Protein AF-A0A1C6QRK3-F1 (afdb_monomer_lite)

Sequence (190 aa):
MRAEREETARALRERLRSADAEMEVPDGLWERVRATRGDDVTVVPAPPVRRRPGPLVLIAVAAAAVALVVSGTWWLVSPASGPAPGESTAPPAGPGGGAVTLRVYNVEKPCRDLRTLECSLRLARNPYTLYADPDNAAGRVWHGDRLTADCVVTDGRLVTDEKGISSTRWYRVEKAEGGDGGRLRGWLPG

Radius of gyration: 28.88 Å; chains: 1; bounding box: 43×81×65 Å

pLDDT: mean 78.9, std 21.19, range [36.47, 98.25]

Structure (mmCIF, N/CA/C/O backbone):
data_AF-A0A1C6QRK3-F1
#
_entry.id   AF-A0A1C6QRK3-F1
#
loop_
_atom_site.group_PDB
_atom_site.id
_atom_site.type_symbol
_atom_site.label_atom_id
_atom_site.label_alt_id
_atom_site.label_comp_id
_atom_site.label_asym_id
_atom_site.label_entity_id
_atom_site.label_seq_id
_atom_site.pdbx_PDB_ins_code
_atom_site.Cartn_x
_atom_site.Cartn_y
_atom_site.Cartn_z
_atom_site.occupancy
_atom_site.B_iso_or_equiv
_atom_site.auth_seq_id
_atom_site.auth_comp_id
_atom_site.auth_asym_id
_atom_site.auth_atom_id
_atom_site.pdbx_PDB_model_num
ATOM 1 N N . MET A 1 1 ? 12.298 32.006 -3.035 1.00 70.31 1 MET A N 1
ATOM 2 C CA . MET A 1 1 ? 12.228 30.614 -2.529 1.00 70.31 1 MET A CA 1
ATOM 3 C C . MET A 1 1 ? 12.236 30.490 -0.999 1.00 70.31 1 MET A C 1
ATOM 5 O O . MET A 1 1 ? 11.213 30.099 -0.458 1.00 70.31 1 MET A O 1
ATOM 9 N N . ARG A 1 2 ? 13.328 30.769 -0.254 1.00 86.44 2 ARG A N 1
ATOM 10 C CA . ARG A 1 2 ? 13.317 30.612 1.230 1.00 86.44 2 ARG A CA 1
ATOM 11 C C . ARG A 1 2 ? 12.426 31.636 1.947 1.00 86.44 2 ARG A C 1
ATOM 13 O O . ARG A 1 2 ? 11.612 31.235 2.766 1.00 86.44 2 ARG A O 1
ATOM 20 N N . ALA A 1 3 ? 12.524 32.912 1.576 1.00 89.88 3 ALA A N 1
ATOM 21 C CA . ALA A 1 3 ? 11.701 33.977 2.157 1.00 89.88 3 ALA A CA 1
ATOM 22 C C . ALA A 1 3 ? 10.192 33.739 1.935 1.00 89.88 3 ALA A C 1
ATOM 24 O O . ALA A 1 3 ? 9.413 33.807 2.875 1.00 89.88 3 ALA A O 1
ATOM 25 N N . GLU A 1 4 ? 9.794 33.330 0.726 1.00 92.31 4 GLU A N 1
ATOM 26 C CA . GLU A 1 4 ? 8.397 32.976 0.411 1.00 92.31 4 GLU A CA 1
ATOM 27 C C . GLU A 1 4 ? 7.894 31.778 1.235 1.00 92.31 4 GLU A C 1
ATOM 29 O O . GLU A 1 4 ? 6.751 31.754 1.687 1.00 92.31 4 GLU A O 1
ATOM 34 N N . ARG A 1 5 ? 8.750 30.776 1.486 1.00 93.50 5 ARG A N 1
ATOM 35 C CA . ARG A 1 5 ? 8.421 29.649 2.377 1.00 93.50 5 ARG A CA 1
ATOM 36 C C . ARG A 1 5 ? 8.231 30.088 3.829 1.00 93.50 5 ARG A C 1
ATOM 38 O O . ARG A 1 5 ? 7.388 29.537 4.529 1.00 93.50 5 ARG A O 1
ATOM 45 N N . GLU A 1 6 ? 9.000 31.064 4.295 1.00 97.19 6 GLU A N 1
ATOM 46 C CA . GLU A 1 6 ? 8.852 31.603 5.649 1.00 97.19 6 GLU A CA 1
ATOM 47 C C . GLU A 1 6 ? 7.583 32.446 5.793 1.00 97.19 6 GLU A C 1
ATOM 49 O O . GLU A 1 6 ? 6.885 32.328 6.801 1.00 97.19 6 GLU A O 1
ATOM 54 N N . GLU A 1 7 ? 7.247 33.242 4.779 1.00 97.06 7 GLU A N 1
ATOM 55 C CA . GLU A 1 7 ? 6.030 34.053 4.745 1.00 97.06 7 GLU A CA 1
ATOM 56 C C . GLU A 1 7 ? 4.770 33.178 4.704 1.00 97.06 7 GLU A C 1
ATOM 58 O O . GLU A 1 7 ? 3.879 33.325 5.543 1.00 97.06 7 GLU A O 1
ATOM 63 N N . THR A 1 8 ? 4.743 32.181 3.815 1.00 96.19 8 THR A N 1
ATOM 64 C CA . THR A 1 8 ? 3.655 31.190 3.745 1.00 96.19 8 THR A CA 1
ATOM 65 C C . THR A 1 8 ? 3.506 30.415 5.054 1.00 96.19 8 THR A C 1
ATOM 67 O O . THR A 1 8 ? 2.391 30.235 5.545 1.00 96.19 8 THR A O 1
ATOM 70 N N . ALA A 1 9 ? 4.615 30.020 5.687 1.00 96.12 9 ALA A N 1
ATOM 71 C CA . ALA A 1 9 ? 4.579 29.358 6.987 1.00 96.12 9 ALA A CA 1
ATOM 72 C C . ALA A 1 9 ? 4.059 30.275 8.109 1.00 96.12 9 ALA A C 1
ATOM 74 O O . ALA A 1 9 ? 3.430 29.790 9.049 1.00 96.12 9 ALA A O 1
ATOM 75 N N . ARG A 1 10 ? 4.314 31.589 8.063 1.00 97.50 10 ARG A N 1
ATOM 76 C CA . ARG A 1 10 ? 3.743 32.546 9.031 1.00 97.50 10 ARG A CA 1
ATOM 77 C C . ARG A 1 10 ? 2.242 32.708 8.823 1.00 97.50 10 ARG A C 1
ATOM 79 O O . ARG A 1 10 ? 1.499 32.575 9.790 1.00 97.50 10 ARG A O 1
ATOM 86 N N . ALA A 1 11 ? 1.806 32.898 7.579 1.00 96.75 11 ALA A N 1
ATOM 87 C CA . ALA A 1 11 ? 0.391 33.017 7.236 1.00 96.75 11 ALA A CA 1
ATOM 88 C C . ALA A 1 11 ? -0.410 31.765 7.635 1.00 96.75 11 ALA A C 1
ATOM 90 O O . ALA A 1 11 ? -1.508 31.874 8.179 1.00 96.75 11 ALA A O 1
ATOM 91 N N . LEU A 1 12 ? 0.159 30.571 7.431 1.00 97.50 12 LEU A N 1
ATOM 92 C CA . LEU A 1 12 ? -0.470 29.319 7.850 1.00 97.50 12 LEU A CA 1
ATOM 93 C C . LEU A 1 12 ? -0.598 29.223 9.375 1.00 97.50 12 LEU A C 1
ATOM 95 O O . LEU A 1 12 ? -1.661 28.867 9.872 1.00 97.50 12 LEU A O 1
ATOM 99 N N . ARG A 1 13 ? 0.454 29.572 10.127 1.00 97.81 13 ARG A N 1
ATOM 100 C CA . ARG A 1 13 ? 0.403 29.568 11.600 1.00 97.81 13 ARG A CA 1
ATOM 101 C C . ARG A 1 13 ? -0.629 30.548 12.147 1.00 97.81 13 ARG A C 1
ATOM 103 O O . ARG A 1 13 ? -1.241 30.250 13.164 1.00 97.81 13 ARG A O 1
ATOM 110 N N . GLU A 1 14 ? -0.800 31.696 11.499 1.00 98.12 14 GLU A N 1
ATOM 111 C CA . GLU A 1 14 ? -1.821 32.670 11.887 1.00 98.12 14 GLU A CA 1
ATOM 112 C C . GLU A 1 14 ? -3.228 32.111 11.681 1.00 98.12 14 GLU A C 1
ATOM 114 O O . GLU A 1 14 ? -4.035 32.127 12.603 1.00 98.12 14 GLU A O 1
ATOM 119 N N . ARG A 1 15 ? -3.484 31.515 10.509 1.00 96.81 15 ARG A N 1
ATOM 120 C CA . ARG A 1 15 ? -4.763 30.861 10.199 1.00 96.81 15 ARG A CA 1
ATOM 121 C C . ARG A 1 15 ? -5.098 29.705 11.137 1.00 96.81 15 ARG A C 1
ATOM 123 O O . ARG A 1 15 ? -6.256 29.517 11.483 1.00 96.81 15 ARG A O 1
ATOM 130 N N . LEU A 1 16 ? -4.101 28.916 11.531 1.00 97.69 16 LEU A N 1
ATOM 131 C CA . LEU A 1 16 ? -4.314 27.831 12.489 1.00 97.69 16 LEU A CA 1
ATOM 132 C C . LEU A 1 16 ? -4.645 28.384 13.878 1.00 97.69 16 LEU A C 1
ATOM 134 O O . LEU A 1 16 ? -5.580 27.907 14.503 1.00 97.69 16 LEU A O 1
ATOM 138 N N . ARG A 1 17 ? -3.946 29.436 14.327 1.00 96.38 17 ARG A N 1
ATOM 139 C CA . ARG A 1 17 ? -4.249 30.090 15.608 1.00 96.38 17 ARG A CA 1
ATOM 140 C C . ARG A 1 17 ? -5.637 30.726 15.630 1.00 96.38 17 ARG A C 1
ATOM 142 O O . ARG A 1 17 ? -6.300 30.646 16.657 1.00 96.38 17 ARG A O 1
ATOM 149 N N . SER A 1 18 ? -6.085 31.326 14.525 1.00 96.31 18 SER A N 1
ATOM 150 C CA . SER A 1 18 ? -7.454 31.845 14.436 1.00 96.31 18 SER A CA 1
ATOM 151 C C . SER A 1 18 ? -8.485 30.717 14.466 1.00 96.31 18 SER A C 1
ATOM 153 O O . SER A 1 18 ? -9.464 30.825 15.190 1.00 96.31 18 SER A O 1
ATOM 155 N N . ALA A 1 19 ? -8.240 29.618 13.744 1.00 95.56 19 ALA A N 1
ATOM 156 C CA . ALA A 1 19 ? -9.132 28.461 13.751 1.00 95.56 19 ALA A CA 1
ATOM 157 C C . ALA A 1 19 ? -9.236 27.823 15.148 1.00 95.56 19 ALA A C 1
ATOM 159 O O . ALA A 1 19 ? -10.341 27.565 15.606 1.00 95.56 19 ALA A O 1
ATOM 160 N N . ASP A 1 20 ? -8.115 27.639 15.855 1.00 94.44 20 ASP A N 1
ATOM 161 C CA . ASP A 1 20 ? -8.108 27.097 17.222 1.00 94.44 20 ASP A CA 1
ATOM 162 C C . ASP A 1 20 ? -8.866 28.004 18.206 1.00 94.44 20 ASP A C 1
ATOM 164 O O . ASP A 1 20 ? -9.522 27.508 19.118 1.00 94.44 20 ASP A O 1
ATOM 168 N N . ALA A 1 21 ? -8.803 29.329 18.025 1.00 93.25 21 ALA A N 1
ATOM 169 C CA . ALA A 1 21 ? -9.529 30.284 18.863 1.00 93.25 21 ALA A CA 1
ATOM 170 C C . ALA A 1 21 ? -11.050 30.271 18.620 1.00 93.25 21 ALA A C 1
ATOM 172 O O . ALA A 1 21 ? -11.810 30.619 19.520 1.00 93.25 21 ALA A O 1
ATOM 173 N N . GLU A 1 22 ? -11.491 29.871 17.425 1.00 94.19 22 GLU A N 1
ATOM 174 C CA . GLU A 1 22 ? -12.909 29.698 17.084 1.00 94.19 22 GLU A CA 1
ATOM 175 C C . GLU A 1 22 ? -13.477 28.354 17.577 1.00 94.19 22 GLU A C 1
ATOM 177 O O . GLU A 1 22 ? -14.696 28.175 17.617 1.00 94.19 22 GLU A O 1
ATOM 182 N N . MET A 1 23 ? -12.625 27.397 17.963 1.00 90.25 23 MET A N 1
ATOM 183 C CA . MET A 1 23 ? -13.066 26.093 18.456 1.00 90.25 23 MET A CA 1
ATOM 184 C C . MET A 1 23 ? -13.500 26.172 19.922 1.00 90.25 23 MET A C 1
ATOM 186 O O . MET A 1 23 ? -12.683 26.155 20.841 1.00 90.25 23 MET A O 1
ATOM 190 N N . GLU A 1 24 ? -14.811 26.176 20.149 1.00 91.25 24 GLU A N 1
ATOM 191 C CA . GLU A 1 24 ? -15.375 26.045 21.489 1.00 91.25 24 GLU A CA 1
ATOM 192 C C . GLU A 1 24 ? -15.520 24.570 21.887 1.00 91.25 24 GLU A C 1
ATOM 194 O O . GLU A 1 24 ? -15.983 23.725 21.115 1.00 91.25 24 GLU A O 1
ATOM 199 N N . VAL A 1 25 ? -15.094 24.244 23.109 1.00 90.81 25 VAL A N 1
ATOM 200 C CA . VAL A 1 25 ? -15.221 22.892 23.659 1.00 90.81 25 VAL A CA 1
ATOM 201 C C . VAL A 1 25 ? -16.687 22.659 24.029 1.00 90.81 25 VAL A C 1
ATOM 203 O O . VAL A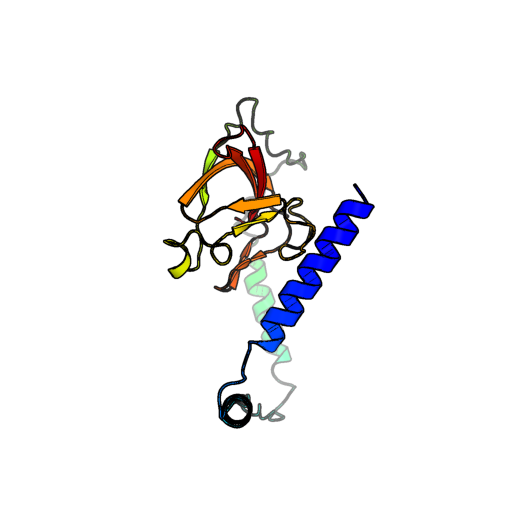 1 25 ? -17.198 23.383 24.879 1.00 90.81 25 VAL A O 1
ATOM 206 N N . PRO A 1 26 ? -17.368 21.641 23.467 1.00 91.62 26 PRO A N 1
ATOM 207 C CA . PRO A 1 26 ? -18.753 21.366 23.821 1.00 91.62 26 PRO A CA 1
ATOM 208 C C . PRO A 1 26 ? -18.909 21.060 25.311 1.00 91.62 26 PRO A C 1
ATOM 210 O O . PRO A 1 26 ? -18.101 20.318 25.885 1.00 91.62 26 PRO A O 1
ATOM 213 N N . ASP A 1 27 ? -20.001 21.534 25.904 1.00 91.62 27 ASP A N 1
ATOM 214 C CA . ASP A 1 27 ? -20.321 21.255 27.300 1.00 91.62 27 ASP A CA 1
ATOM 215 C C . ASP A 1 27 ? -20.296 19.748 27.598 1.00 91.62 27 ASP A C 1
ATOM 217 O O . ASP A 1 27 ? -20.736 18.889 26.812 1.00 91.62 27 ASP A O 1
ATOM 221 N N . GLY A 1 28 ? -19.729 19.406 28.754 1.00 90.69 28 GLY A N 1
ATOM 222 C CA . GLY A 1 28 ? -19.639 18.025 29.210 1.00 90.69 28 GLY A CA 1
ATOM 223 C C . GLY A 1 28 ? -18.649 17.148 28.432 1.00 90.69 28 GLY A C 1
ATOM 224 O O . GLY A 1 28 ? -18.632 15.937 28.653 1.00 90.69 28 GLY A O 1
ATOM 225 N N . LEU A 1 29 ? -17.855 17.683 27.487 1.00 91.56 29 LEU A N 1
ATOM 226 C CA . LEU A 1 29 ? -16.905 16.873 26.707 1.00 91.56 29 LEU A CA 1
ATOM 227 C C . LEU A 1 29 ? -15.929 16.123 27.619 1.00 91.56 29 LEU A C 1
ATOM 229 O O . LEU A 1 29 ? -15.718 14.922 27.448 1.00 91.56 29 LEU A O 1
ATOM 233 N N . TRP A 1 30 ? -15.354 16.814 28.602 1.00 90.06 30 TRP A N 1
ATOM 234 C CA . TRP A 1 30 ? -14.378 16.219 29.509 1.00 90.06 30 TRP A CA 1
ATOM 235 C C . TRP A 1 30 ? -15.010 15.200 30.455 1.00 90.06 30 TRP A C 1
ATOM 237 O O . TRP A 1 30 ? -14.379 14.194 30.773 1.00 90.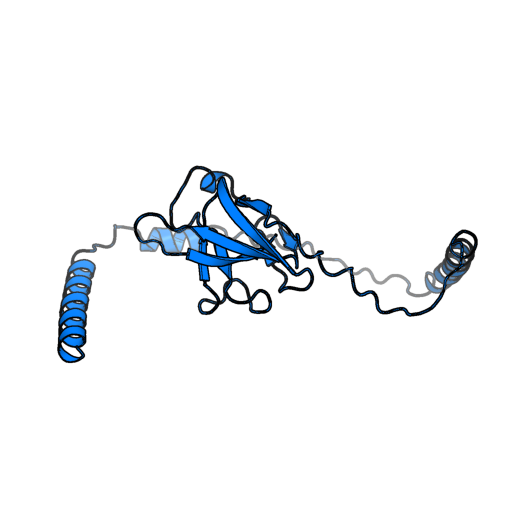06 30 TRP A O 1
ATOM 247 N N . GLU A 1 31 ? -16.258 15.418 30.862 1.00 91.38 31 GLU A N 1
ATOM 248 C CA . GLU A 1 31 ? -17.069 14.461 31.610 1.00 91.38 31 GLU A CA 1
ATOM 249 C C . GLU A 1 31 ? -17.305 13.201 30.784 1.00 91.38 31 GLU A C 1
ATOM 251 O O . GLU A 1 31 ? -17.084 12.115 31.304 1.00 91.38 31 GLU A O 1
ATOM 256 N N . ARG A 1 32 ? -17.662 13.321 29.496 1.00 86.81 32 ARG A N 1
ATOM 257 C CA . ARG A 1 32 ? -17.826 12.167 28.595 1.00 86.81 32 ARG A CA 1
ATOM 258 C C . ARG A 1 32 ? -16.521 11.392 28.418 1.00 86.81 32 ARG A C 1
ATOM 260 O O . ARG A 1 32 ? -16.530 10.174 28.541 1.00 86.81 32 ARG A O 1
ATOM 267 N N . VAL A 1 33 ? -15.395 12.076 28.196 1.00 88.88 33 VAL A N 1
ATOM 268 C CA . VAL A 1 33 ? -14.074 11.429 28.060 1.00 88.88 33 VAL A CA 1
ATOM 269 C C . VAL A 1 33 ? -13.668 10.717 29.356 1.00 88.88 33 VAL A C 1
ATOM 271 O O . VAL A 1 33 ? -13.184 9.583 29.326 1.00 88.88 33 VAL A O 1
ATOM 274 N N . ARG A 1 34 ? -13.893 11.348 30.516 1.00 89.75 34 ARG A N 1
ATOM 275 C CA . ARG A 1 34 ? -13.649 10.725 31.825 1.00 89.75 34 ARG A CA 1
ATOM 276 C C . ARG A 1 34 ? -14.598 9.556 32.085 1.00 89.75 34 ARG A C 1
ATOM 278 O O . ARG A 1 34 ? -14.131 8.528 32.559 1.00 89.75 34 ARG A O 1
ATOM 285 N N . ALA A 1 35 ? -15.874 9.678 31.724 1.00 84.94 35 ALA A N 1
ATOM 286 C CA . ALA A 1 35 ? -16.866 8.615 31.840 1.00 84.94 35 ALA A CA 1
ATOM 287 C C . ALA A 1 35 ? -16.488 7.412 30.971 1.00 84.94 35 ALA A C 1
ATOM 289 O O . ALA A 1 35 ? -16.437 6.315 31.493 1.00 84.94 35 ALA A O 1
ATOM 290 N N . THR A 1 36 ? -16.053 7.595 29.718 1.00 73.62 36 THR A N 1
ATOM 291 C CA . THR A 1 36 ? -15.546 6.480 28.887 1.00 73.62 36 THR A CA 1
ATOM 292 C C . THR A 1 36 ? -14.281 5.816 29.434 1.00 73.62 36 THR A C 1
ATOM 294 O O . THR A 1 36 ? -13.944 4.706 29.040 1.00 73.62 36 THR A O 1
ATOM 297 N N . ARG A 1 37 ? -13.542 6.497 30.318 1.00 69.94 37 ARG A N 1
ATOM 298 C CA . ARG A 1 37 ? -12.376 5.927 31.004 1.00 69.94 37 ARG A CA 1
ATOM 299 C C . ARG A 1 37 ? -12.754 5.245 32.324 1.00 69.94 37 ARG A C 1
ATOM 301 O O . ARG A 1 37 ? -12.012 4.378 32.775 1.00 69.94 37 ARG A O 1
ATOM 308 N N . GLY A 1 38 ? -13.847 5.679 32.954 1.00 63.50 38 GLY A N 1
ATOM 309 C CA . GLY A 1 38 ? -14.379 5.138 34.207 1.00 63.50 38 GLY A CA 1
ATOM 310 C C . GLY A 1 38 ? -15.342 3.967 34.002 1.00 63.50 38 GLY A C 1
ATOM 311 O O . GLY A 1 38 ? -15.321 3.031 34.796 1.00 63.50 38 GLY A O 1
ATOM 312 N N . ASP A 1 39 ? -16.108 3.987 32.913 1.00 62.03 39 ASP A N 1
ATOM 313 C CA . ASP A 1 39 ? -16.988 2.911 32.475 1.00 62.03 39 ASP A CA 1
ATOM 314 C C . ASP A 1 39 ? -16.205 1.947 31.578 1.00 62.03 39 ASP A C 1
ATOM 316 O O . ASP A 1 39 ? -16.075 2.108 30.367 1.00 62.03 39 ASP A O 1
ATOM 320 N N . ASP A 1 40 ? -15.663 0.938 32.250 1.00 60.03 40 ASP A N 1
ATOM 321 C CA . ASP A 1 40 ? -15.482 -0.420 31.752 1.00 60.03 40 ASP A CA 1
ATOM 322 C C . ASP A 1 40 ? -14.599 -0.601 30.501 1.00 60.03 40 ASP A C 1
ATOM 324 O O . ASP A 1 40 ? -15.010 -1.112 29.459 1.00 60.03 40 ASP A O 1
ATOM 328 N N . VAL A 1 41 ? -13.291 -0.363 30.665 1.00 57.44 41 VAL A N 1
ATOM 329 C CA . VAL A 1 41 ? -12.351 -1.363 30.136 1.00 57.44 41 VAL A CA 1
ATOM 330 C C . VAL A 1 41 ? -12.493 -2.582 31.041 1.00 57.44 41 VAL A C 1
ATOM 332 O O . VAL A 1 41 ? -11.752 -2.732 32.016 1.00 57.44 41 VAL A O 1
ATOM 335 N N . THR A 1 42 ? -13.454 -3.452 30.728 1.00 55.91 42 THR A N 1
ATOM 336 C CA . THR A 1 42 ? -13.518 -4.799 31.287 1.00 55.91 42 THR A CA 1
ATOM 337 C C . THR A 1 42 ? -12.271 -5.527 30.786 1.00 55.91 42 THR A C 1
ATOM 339 O O . THR A 1 42 ? -12.262 -6.191 29.749 1.00 55.91 42 THR A O 1
ATOM 342 N N . VAL A 1 43 ? -11.151 -5.370 31.494 1.00 60.47 43 VAL A N 1
ATOM 343 C CA . VAL A 1 43 ? -10.029 -6.295 31.372 1.00 60.47 43 VAL A CA 1
ATOM 344 C C . VAL A 1 43 ? -10.588 -7.621 31.851 1.00 60.47 43 VAL A C 1
ATOM 346 O O . VAL A 1 43 ? -10.706 -7.831 33.053 1.00 60.47 43 VAL A O 1
ATOM 349 N N . VAL A 1 44 ? -10.996 -8.485 30.920 1.00 60.25 44 VAL A N 1
ATOM 350 C CA . VAL A 1 44 ? -11.409 -9.853 31.233 1.00 60.25 44 VAL A CA 1
ATOM 351 C C . VAL A 1 44 ? -10.245 -10.486 31.999 1.00 60.25 44 VAL A C 1
ATOM 353 O O . VAL A 1 44 ? -9.182 -10.694 31.404 1.00 60.25 44 VAL A O 1
ATOM 356 N N . PRO A 1 45 ? -10.376 -10.753 33.312 1.00 55.28 45 PRO A N 1
ATOM 357 C CA . PRO A 1 45 ? -9.297 -11.381 34.043 1.00 55.28 45 PRO A CA 1
ATOM 358 C C . PRO A 1 45 ? -9.141 -12.790 33.480 1.00 55.28 45 PRO A C 1
ATOM 360 O O . PRO A 1 45 ? -10.084 -13.585 33.482 1.00 55.28 45 PRO A O 1
ATOM 363 N N . ALA A 1 46 ? -7.950 -13.098 32.967 1.00 63.41 46 ALA A N 1
ATOM 364 C CA . ALA A 1 46 ? -7.614 -14.464 32.602 1.00 63.41 46 ALA A CA 1
ATOM 365 C C . ALA A 1 46 ? -7.867 -15.369 33.826 1.00 63.41 46 ALA A C 1
ATOM 367 O O . ALA A 1 46 ? -7.469 -15.007 34.941 1.00 63.41 46 ALA A O 1
ATOM 368 N N . PRO A 1 47 ? -8.545 -16.519 33.659 1.00 60.00 47 PRO A N 1
ATOM 369 C CA . PRO A 1 47 ? -8.889 -17.378 34.782 1.00 60.00 47 PRO A CA 1
ATOM 370 C C . PRO A 1 47 ? -7.619 -17.808 35.534 1.00 60.00 47 PRO A C 1
ATOM 372 O O . PRO A 1 47 ? -6.603 -18.112 34.899 1.00 60.00 47 PRO A O 1
ATOM 375 N N . PRO A 1 48 ? -7.645 -17.867 36.879 1.00 52.69 48 PRO A N 1
ATOM 376 C CA . PRO A 1 48 ? -6.488 -18.288 37.651 1.00 52.69 48 PRO A CA 1
ATOM 377 C C . PRO A 1 48 ? -6.179 -19.750 37.332 1.00 52.69 48 PRO A C 1
ATOM 379 O O . PRO A 1 48 ? -6.916 -20.666 37.709 1.00 52.69 48 PRO A O 1
ATOM 382 N N . VAL A 1 49 ? -5.058 -19.982 36.652 1.00 58.75 49 VAL A N 1
ATOM 383 C CA . VAL A 1 49 ? -4.528 -21.327 36.4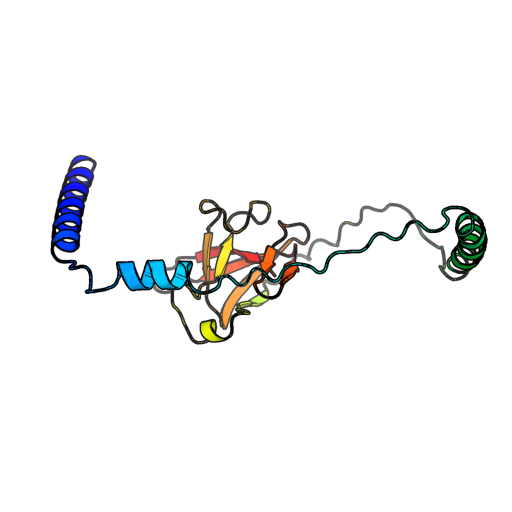30 1.00 58.75 49 VAL A CA 1
ATOM 384 C C . VAL A 1 49 ? -4.056 -21.866 37.781 1.00 58.75 49 VAL A C 1
ATOM 386 O O . VAL A 1 49 ? -2.935 -21.608 38.221 1.00 58.75 49 VAL A O 1
ATOM 389 N N . ARG A 1 50 ? -4.925 -22.614 38.474 1.00 55.72 50 ARG A N 1
ATOM 390 C CA . ARG A 1 50 ? -4.558 -23.386 39.669 1.00 55.72 50 ARG A CA 1
ATOM 391 C C . ARG A 1 50 ? -3.533 -24.445 39.268 1.00 55.72 50 ARG A C 1
ATOM 393 O O . ARG A 1 50 ? -3.894 -25.526 38.807 1.00 55.72 50 ARG A O 1
ATOM 400 N N . ARG A 1 51 ? -2.248 -24.155 39.481 1.00 55.88 51 ARG A N 1
ATOM 401 C CA . ARG A 1 51 ? -1.184 -25.162 39.431 1.00 55.88 51 ARG A CA 1
ATOM 402 C C . ARG A 1 51 ? -1.357 -26.099 40.624 1.00 55.88 51 ARG A C 1
ATOM 404 O O . ARG A 1 51 ? -0.921 -25.798 41.730 1.00 55.88 51 ARG A O 1
ATOM 411 N N . ARG A 1 52 ? -2.048 -27.219 40.411 1.00 54.62 52 ARG A N 1
ATOM 412 C CA . ARG A 1 52 ? -2.006 -28.350 41.342 1.00 54.62 52 ARG A CA 1
ATOM 413 C C . ARG A 1 52 ? -0.615 -28.994 41.245 1.00 54.62 52 ARG A C 1
ATOM 415 O O . ARG A 1 52 ? -0.209 -29.317 40.129 1.00 54.62 52 ARG A O 1
ATOM 422 N N . PRO A 1 53 ? 0.110 -29.201 42.356 1.00 53.88 53 PRO A N 1
ATOM 423 C CA . PRO A 1 53 ? 1.291 -30.048 42.352 1.00 53.88 53 PRO A CA 1
ATOM 424 C C . PRO A 1 53 ? 0.831 -31.513 42.393 1.00 53.88 53 PRO A C 1
ATOM 426 O O . PRO A 1 53 ? 0.113 -31.926 43.301 1.00 53.88 53 PRO A O 1
ATOM 429 N N . GLY A 1 54 ? 1.200 -32.287 41.377 1.00 42.69 54 GLY A N 1
ATOM 430 C CA . GLY A 1 54 ? 0.900 -33.714 41.251 1.00 42.69 54 GLY A CA 1
ATOM 431 C C . GLY A 1 54 ? 1.748 -34.335 40.137 1.00 42.69 54 GLY A C 1
ATOM 432 O O . GLY A 1 54 ? 2.198 -33.619 39.247 1.00 42.69 54 GLY A O 1
ATOM 433 N N . PRO A 1 55 ? 2.062 -35.633 40.231 1.00 44.53 55 PRO A N 1
ATOM 434 C CA . PRO A 1 55 ? 3.399 -36.098 40.573 1.00 44.53 55 PRO A CA 1
ATOM 435 C C . PRO A 1 55 ? 4.288 -36.249 39.337 1.00 44.53 55 PRO A C 1
ATOM 437 O O . PRO A 1 55 ? 4.023 -37.026 38.420 1.00 44.53 55 PRO A O 1
ATOM 440 N N . LEU A 1 56 ? 5.394 -35.513 39.369 1.00 53.41 56 LEU A N 1
ATOM 441 C CA . LEU A 1 56 ? 6.438 -35.410 38.355 1.00 53.41 56 LEU A CA 1
ATOM 442 C C . LEU A 1 56 ? 7.338 -36.663 38.362 1.00 53.41 56 LEU A C 1
ATOM 444 O O . LEU A 1 56 ? 8.545 -36.555 38.525 1.00 53.41 56 LEU A O 1
ATOM 448 N N . VAL A 1 57 ? 6.750 -37.863 38.273 1.00 52.03 57 VAL A N 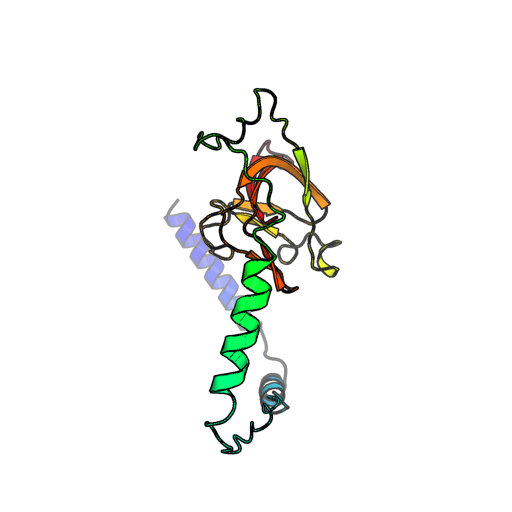1
ATOM 449 C CA . VAL A 1 57 ? 7.508 -39.134 38.253 1.00 52.03 57 VAL A CA 1
ATOM 450 C C . VAL A 1 57 ? 6.926 -40.188 37.290 1.00 52.03 57 VAL A C 1
ATOM 452 O O . VAL A 1 57 ? 7.653 -41.090 36.895 1.00 52.03 57 VAL A O 1
ATOM 455 N N . LEU A 1 58 ? 5.679 -40.080 36.801 1.00 48.38 58 LEU A N 1
ATOM 456 C CA . LEU A 1 58 ? 5.064 -41.164 35.997 1.00 48.38 58 LEU A CA 1
ATOM 457 C C . LEU A 1 58 ? 4.869 -40.898 34.491 1.00 48.38 58 LEU A C 1
ATOM 459 O O . LEU A 1 58 ? 4.454 -41.802 33.774 1.00 48.38 58 LEU A O 1
ATOM 463 N N . ILE A 1 59 ? 5.209 -39.715 33.968 1.00 46.16 59 ILE A N 1
ATOM 464 C CA . ILE A 1 59 ? 5.024 -39.400 32.528 1.00 46.16 59 ILE A CA 1
ATOM 465 C C . ILE A 1 59 ? 6.328 -39.559 31.716 1.00 46.16 59 ILE A C 1
ATOM 467 O O . ILE A 1 59 ? 6.299 -39.634 30.490 1.00 46.16 59 ILE A O 1
ATOM 471 N N . ALA A 1 60 ? 7.478 -39.715 32.379 1.00 47.50 60 ALA A N 1
ATOM 472 C CA . ALA A 1 60 ? 8.781 -39.832 31.716 1.00 47.50 60 ALA A CA 1
ATOM 473 C C . ALA A 1 60 ? 9.005 -41.168 30.971 1.00 47.50 60 ALA A C 1
ATOM 475 O O . ALA A 1 60 ? 9.921 -41.258 30.161 1.00 47.50 60 ALA A O 1
ATOM 476 N N . VAL A 1 61 ? 8.175 -42.195 31.198 1.00 48.34 61 VAL A N 1
ATOM 477 C CA . VAL A 1 61 ? 8.388 -43.540 30.621 1.00 48.34 61 VAL A CA 1
ATOM 478 C C . VAL A 1 61 ? 7.519 -43.808 29.381 1.00 48.34 61 VAL A C 1
ATOM 480 O O . VAL A 1 61 ? 7.931 -44.549 28.494 1.00 48.34 61 VAL A O 1
ATOM 483 N N . ALA A 1 62 ? 6.360 -43.157 29.235 1.00 42.81 62 ALA A N 1
ATOM 484 C CA . ALA A 1 62 ? 5.465 -43.398 28.092 1.00 42.81 62 ALA A CA 1
ATOM 485 C C . ALA A 1 62 ? 5.876 -42.646 26.807 1.00 42.81 62 ALA A C 1
ATOM 487 O O . ALA A 1 62 ? 5.563 -43.089 25.702 1.00 42.81 62 ALA A O 1
ATOM 488 N N . ALA A 1 63 ? 6.616 -41.537 26.928 1.00 42.34 63 ALA A N 1
ATOM 489 C CA . ALA A 1 63 ? 7.049 -40.728 25.783 1.00 42.34 63 ALA A CA 1
ATOM 490 C C . ALA A 1 63 ? 8.166 -41.388 24.946 1.00 42.34 63 ALA A C 1
ATOM 492 O O . ALA A 1 63 ? 8.294 -41.099 23.757 1.00 42.34 63 ALA A O 1
ATOM 493 N N . ALA A 1 64 ? 8.942 -42.309 25.528 1.00 46.03 64 ALA A N 1
ATOM 494 C CA . ALA A 1 64 ? 10.042 -42.977 24.829 1.00 46.03 64 ALA A CA 1
ATOM 495 C C . ALA A 1 64 ? 9.574 -44.086 23.862 1.00 46.03 64 ALA A C 1
ATOM 497 O O . ALA A 1 64 ? 10.263 -44.376 22.887 1.00 46.03 64 ALA A O 1
ATOM 498 N N . ALA A 1 65 ? 8.394 -44.680 24.081 1.00 45.81 65 ALA A N 1
ATOM 499 C CA . ALA A 1 65 ? 7.915 -45.804 23.269 1.00 45.81 65 ALA A CA 1
ATOM 500 C C . ALA A 1 65 ? 7.185 -45.372 21.980 1.00 45.81 65 ALA A C 1
ATOM 502 O O . ALA A 1 65 ? 7.268 -46.063 20.968 1.00 45.81 65 ALA A O 1
ATOM 503 N N . VAL A 1 66 ? 6.514 -44.212 21.969 1.00 47.09 66 VAL A N 1
ATOM 504 C CA . VAL A 1 66 ? 5.789 -43.719 20.774 1.00 47.09 66 VAL A CA 1
ATOM 505 C C . VAL A 1 66 ? 6.736 -43.042 19.771 1.00 47.09 66 VAL A C 1
ATOM 507 O O . VAL A 1 66 ? 6.521 -43.121 18.561 1.00 47.09 66 VAL A O 1
ATOM 510 N N . ALA A 1 67 ? 7.836 -42.450 20.251 1.00 49.00 67 ALA A N 1
ATOM 511 C CA . ALA A 1 67 ? 8.829 -41.784 19.406 1.00 49.00 67 ALA A CA 1
ATOM 512 C C . ALA A 1 67 ? 9.584 -42.742 18.461 1.00 49.00 67 ALA A C 1
ATOM 514 O O . ALA A 1 67 ? 10.031 -42.305 17.401 1.00 49.00 67 ALA A O 1
ATOM 515 N N . LEU A 1 68 ? 9.686 -44.037 18.794 1.00 51.16 68 LEU A N 1
ATOM 516 C CA . LEU A 1 68 ? 10.390 -45.037 17.976 1.00 51.16 68 LEU A CA 1
ATOM 517 C C . LEU A 1 68 ? 9.516 -45.709 16.900 1.00 51.16 68 LEU A C 1
ATOM 519 O O . LEU A 1 68 ? 10.059 -46.247 15.941 1.00 51.16 68 LEU A O 1
ATOM 523 N N . VAL A 1 69 ? 8.182 -45.659 17.000 1.00 53.12 69 VAL A N 1
ATOM 524 C CA . VAL A 1 69 ? 7.289 -46.321 16.020 1.00 53.12 69 VAL A CA 1
ATOM 525 C C . VAL A 1 69 ? 6.867 -45.378 14.884 1.00 53.12 69 VAL A C 1
ATOM 527 O O . VAL A 1 69 ? 6.719 -45.808 13.740 1.00 53.12 69 VAL A O 1
ATOM 530 N N . VAL A 1 70 ? 6.741 -44.072 15.145 1.00 48.84 70 VAL A N 1
ATOM 531 C CA . VAL A 1 70 ? 6.329 -43.091 14.117 1.00 48.84 70 VAL A CA 1
ATOM 532 C C . VAL A 1 70 ? 7.500 -42.648 13.226 1.00 48.84 70 VAL A C 1
ATOM 534 O O . VAL A 1 70 ? 7.309 -42.348 12.051 1.00 48.84 70 VAL A O 1
ATOM 537 N N . SER A 1 71 ? 8.732 -42.678 13.737 1.00 51.19 71 SER A N 1
ATOM 538 C CA . SER A 1 71 ? 9.936 -42.323 12.970 1.00 51.19 71 SER A CA 1
ATOM 539 C C . SER A 1 71 ? 10.431 -43.443 12.036 1.00 51.19 71 SER A C 1
ATOM 541 O O . SER A 1 71 ? 11.165 -43.160 11.093 1.00 51.19 71 SER A O 1
ATOM 543 N N . GLY A 1 72 ? 9.992 -44.694 12.231 1.00 48.06 72 GLY A N 1
ATOM 544 C CA . GLY A 1 72 ? 10.380 -45.837 11.390 1.00 48.06 72 GLY A CA 1
ATOM 545 C C . GLY A 1 72 ? 9.537 -46.042 10.124 1.00 48.06 72 GLY A C 1
ATOM 546 O O . GLY A 1 72 ? 9.989 -46.695 9.189 1.00 48.06 72 GLY A O 1
ATOM 547 N N . THR A 1 73 ? 8.324 -45.484 10.053 1.00 50.16 73 THR A N 1
ATOM 548 C CA . THR A 1 73 ? 7.396 -45.733 8.929 1.00 50.16 73 THR A CA 1
ATOM 549 C C . THR A 1 73 ? 7.397 -44.638 7.864 1.00 50.16 73 THR A C 1
ATOM 551 O O . THR A 1 73 ? 7.068 -44.918 6.714 1.00 50.16 73 THR A O 1
ATOM 554 N N . TRP A 1 74 ? 7.856 -43.420 8.174 1.00 42.62 74 TRP A N 1
ATOM 555 C CA . TRP A 1 74 ? 7.966 -42.352 7.167 1.00 42.62 74 TRP A CA 1
ATOM 556 C C . TRP A 1 74 ? 9.132 -42.568 6.184 1.00 42.62 74 TRP A C 1
ATOM 558 O O . TRP A 1 74 ? 9.131 -42.038 5.074 1.00 42.62 74 TRP A O 1
ATOM 568 N N . TRP A 1 75 ? 10.122 -43.383 6.558 1.00 43.00 75 TRP A N 1
ATOM 569 C CA . TRP A 1 75 ? 11.320 -43.607 5.742 1.00 43.00 75 TRP A CA 1
ATOM 570 C C . TRP A 1 75 ? 11.162 -44.682 4.654 1.00 43.00 75 TRP A C 1
ATOM 572 O O . TRP A 1 75 ? 11.991 -44.762 3.756 1.00 43.00 75 TRP A O 1
ATOM 582 N N . LEU A 1 76 ? 10.086 -45.476 4.679 1.00 51.28 76 LEU A N 1
ATOM 583 C CA . LEU A 1 76 ? 9.868 -46.572 3.722 1.00 51.28 76 LEU A CA 1
ATOM 584 C C . LEU A 1 76 ? 9.014 -46.191 2.497 1.00 51.28 76 LEU A C 1
ATOM 586 O O . LEU A 1 76 ? 8.828 -47.028 1.618 1.00 51.28 76 LEU A O 1
ATOM 590 N N . VAL A 1 77 ? 8.517 -44.947 2.400 1.00 51.38 77 VAL A N 1
ATOM 591 C CA . VAL A 1 77 ? 7.661 -44.496 1.273 1.00 51.38 77 VAL A CA 1
ATOM 592 C C . VAL A 1 77 ? 8.165 -43.210 0.599 1.00 51.38 77 VAL A C 1
ATOM 594 O O . VAL A 1 77 ? 7.506 -42.672 -0.283 1.00 51.38 77 VAL A O 1
ATOM 597 N N . SER A 1 78 ? 9.360 -42.716 0.938 1.00 41.81 78 SER A N 1
ATOM 598 C CA . SER A 1 78 ? 10.006 -41.685 0.112 1.00 41.81 78 SER A CA 1
ATOM 599 C C . SER A 1 78 ? 10.895 -42.363 -0.935 1.00 41.81 78 SER A C 1
ATOM 601 O O . SER A 1 78 ? 11.940 -42.899 -0.563 1.00 41.81 78 SER A O 1
ATOM 603 N N . PRO A 1 79 ? 10.526 -42.376 -2.231 1.00 43.44 79 PRO A N 1
ATOM 604 C CA . PRO A 1 79 ? 11.430 -42.827 -3.276 1.00 43.44 79 PRO A CA 1
ATOM 605 C C . PRO A 1 79 ? 12.596 -41.840 -3.372 1.00 43.44 79 PRO A C 1
ATOM 607 O O . PRO A 1 79 ? 12.494 -40.763 -3.956 1.00 43.44 79 PRO A O 1
ATOM 610 N N . ALA A 1 80 ? 13.720 -42.222 -2.774 1.00 48.56 80 ALA A N 1
ATOM 611 C CA . ALA A 1 80 ? 15.014 -41.654 -3.083 1.00 48.56 80 ALA A CA 1
ATOM 612 C C . ALA A 1 80 ? 15.444 -42.148 -4.469 1.00 48.56 80 ALA A C 1
ATOM 614 O O . ALA A 1 80 ? 15.743 -43.324 -4.663 1.00 48.56 80 ALA A O 1
ATOM 615 N N . SER A 1 81 ? 15.498 -41.235 -5.431 1.00 43.50 81 SER A N 1
ATOM 616 C CA . SER A 1 81 ? 16.428 -41.279 -6.561 1.00 43.50 81 SER A CA 1
ATOM 617 C C . SER A 1 81 ? 16.626 -39.840 -7.028 1.00 43.50 81 SER A C 1
ATOM 619 O O . SER A 1 81 ? 15.802 -39.289 -7.751 1.00 43.50 81 SER A O 1
ATOM 621 N N . GLY A 1 82 ? 17.685 -39.203 -6.519 1.00 42.47 82 GLY A N 1
ATOM 622 C CA . GLY A 1 82 ? 18.163 -37.906 -7.006 1.00 42.47 82 GLY A CA 1
ATOM 623 C C . GLY A 1 82 ? 18.756 -38.002 -8.420 1.00 42.47 82 GLY A C 1
ATOM 624 O O . GLY A 1 82 ? 18.863 -39.097 -8.976 1.00 42.47 82 GLY A O 1
ATOM 625 N N . PRO A 1 83 ? 19.223 -36.868 -8.973 1.00 38.78 83 PRO A N 1
ATOM 626 C CA . PRO A 1 83 ? 20.627 -36.554 -8.700 1.00 38.78 83 PRO A CA 1
ATOM 627 C C . PRO A 1 83 ? 20.950 -35.069 -8.423 1.00 38.78 83 PRO A C 1
ATOM 629 O O . PRO A 1 83 ? 20.360 -34.174 -9.014 1.00 38.78 83 PRO A O 1
ATOM 632 N N . ALA A 1 84 ? 21.984 -34.891 -7.583 1.00 41.12 84 ALA A N 1
ATOM 633 C CA . ALA A 1 84 ? 22.935 -33.772 -7.434 1.00 41.12 84 ALA A CA 1
ATOM 634 C C . ALA A 1 84 ? 22.425 -32.347 -7.078 1.00 41.12 84 ALA A C 1
ATOM 636 O O . ALA A 1 84 ? 21.362 -31.927 -7.527 1.00 41.12 84 ALA A O 1
ATOM 637 N N . PRO A 1 85 ? 23.208 -31.555 -6.304 1.00 48.03 85 PRO A N 1
ATOM 638 C CA . PRO A 1 85 ? 22.907 -30.158 -6.007 1.00 48.03 85 PRO A CA 1
ATOM 639 C C . PRO A 1 85 ? 23.227 -29.305 -7.239 1.00 48.03 85 PRO A C 1
ATOM 641 O O . PRO A 1 85 ? 24.252 -28.635 -7.321 1.00 48.03 85 PRO A O 1
ATOM 644 N N . GLY A 1 86 ? 22.349 -29.381 -8.232 1.00 36.47 86 GLY A N 1
ATOM 645 C CA . GLY A 1 86 ? 22.213 -28.339 -9.230 1.00 36.47 86 GLY A CA 1
ATOM 646 C C . GLY A 1 86 ? 21.513 -27.171 -8.564 1.00 36.47 86 GLY A C 1
ATOM 647 O O . GLY A 1 86 ? 20.395 -27.320 -8.073 1.00 36.47 86 GLY A O 1
ATOM 648 N N . GLU A 1 87 ? 22.206 -26.040 -8.507 1.00 47.56 87 GLU A N 1
ATOM 649 C CA . GLU A 1 87 ? 21.637 -24.700 -8.492 1.00 47.56 87 GLU A CA 1
ATOM 650 C C . GLU A 1 87 ? 20.169 -24.736 -8.942 1.00 47.56 87 GLU A C 1
ATOM 652 O O . GLU A 1 87 ? 19.870 -24.911 -10.123 1.00 47.56 87 GLU A O 1
ATOM 657 N N . SER A 1 88 ? 19.227 -24.640 -7.997 1.00 44.62 88 SER A N 1
ATOM 658 C CA . SER A 1 88 ? 17.838 -24.338 -8.344 1.00 44.62 88 SER A CA 1
ATOM 659 C C . SER A 1 88 ? 17.785 -22.871 -8.744 1.00 44.62 88 SER A C 1
ATOM 661 O O . SER A 1 88 ? 17.177 -22.033 -8.084 1.00 44.62 88 SER A O 1
ATOM 663 N N . THR A 1 89 ? 18.451 -22.557 -9.853 1.00 45.34 89 THR A N 1
ATOM 664 C CA . THR A 1 89 ? 18.018 -21.518 -10.759 1.00 45.34 89 THR A CA 1
ATOM 665 C C . THR A 1 89 ? 16.617 -21.946 -11.168 1.00 45.34 89 THR A C 1
ATOM 667 O O . THR A 1 89 ? 16.430 -22.743 -12.088 1.00 45.34 89 THR A O 1
ATOM 670 N N . ALA A 1 90 ? 15.610 -21.455 -10.437 1.00 52.16 90 ALA A N 1
ATOM 671 C CA . ALA A 1 90 ? 14.289 -21.299 -11.018 1.00 52.16 90 ALA A CA 1
ATOM 672 C C . ALA A 1 90 ? 14.534 -20.734 -12.424 1.00 52.16 90 ALA A C 1
ATOM 674 O O . ALA A 1 90 ? 15.280 -19.749 -12.519 1.00 52.16 90 ALA A O 1
ATOM 675 N N . PRO A 1 91 ? 14.050 -21.386 -13.500 1.00 42.94 91 PRO A N 1
ATOM 676 C CA . PRO A 1 91 ? 14.362 -20.939 -14.846 1.00 42.94 91 PRO A CA 1
ATOM 677 C C . PRO A 1 91 ? 14.060 -19.442 -14.889 1.00 42.94 91 PRO A C 1
ATOM 679 O O . PRO A 1 91 ? 12.975 -19.058 -14.430 1.00 42.94 91 PRO A O 1
ATOM 682 N N . PRO A 1 92 ? 15.006 -18.586 -15.331 1.00 48.84 92 PRO A N 1
ATOM 683 C CA . PRO A 1 92 ? 14.691 -17.180 -15.500 1.00 48.84 92 PRO A CA 1
ATOM 684 C C . PRO A 1 92 ? 13.403 -17.154 -16.306 1.00 48.84 92 PRO A C 1
ATOM 686 O O . PRO A 1 92 ? 13.306 -17.872 -17.309 1.00 48.84 92 PRO A O 1
ATOM 689 N N . ALA A 1 93 ? 12.393 -16.423 -15.816 1.00 52.81 93 ALA A N 1
ATOM 690 C CA . ALA A 1 93 ? 11.198 -16.161 -16.599 1.00 52.81 93 ALA A CA 1
ATOM 691 C C . ALA A 1 93 ? 11.711 -15.817 -17.997 1.00 52.81 93 ALA A C 1
ATOM 693 O O . ALA A 1 93 ? 12.535 -14.908 -18.126 1.00 52.81 93 ALA A O 1
ATOM 694 N N . GLY A 1 94 ? 11.387 -16.667 -18.979 1.00 42.12 94 GLY A N 1
ATOM 695 C CA . GLY A 1 94 ? 12.023 -16.603 -20.289 1.00 42.12 94 GLY A CA 1
ATOM 696 C C . GLY A 1 94 ? 11.865 -15.204 -20.890 1.00 42.12 94 GLY A C 1
ATOM 697 O O . GLY A 1 94 ? 11.137 -14.376 -20.340 1.00 42.12 94 GLY A O 1
ATOM 698 N N . PRO A 1 95 ? 12.454 -14.917 -22.057 1.00 44.41 95 PRO A N 1
ATOM 699 C CA . PRO A 1 95 ? 12.403 -13.584 -22.674 1.00 44.41 95 PRO A CA 1
ATOM 700 C C . PRO A 1 95 ? 10.986 -13.022 -22.952 1.00 44.41 95 PRO A C 1
ATOM 702 O O . PRO A 1 95 ? 10.859 -11.933 -23.497 1.00 44.41 95 PRO A O 1
ATOM 705 N N . GLY A 1 96 ? 9.920 -13.739 -22.580 1.00 49.56 96 GLY A N 1
ATOM 706 C CA . GLY A 1 96 ? 8.528 -13.302 -22.548 1.00 49.56 96 GLY A CA 1
ATOM 707 C C . GLY A 1 96 ? 7.855 -13.461 -21.178 1.00 49.56 96 GLY A C 1
ATOM 708 O O . GLY A 1 96 ? 6.713 -13.911 -21.130 1.00 49.56 96 GLY A O 1
ATOM 709 N N . GLY A 1 97 ? 8.528 -13.126 -20.069 1.00 55.97 97 GLY A N 1
ATOM 710 C CA . GLY A 1 97 ? 7.898 -12.945 -18.754 1.00 55.97 97 GLY A CA 1
ATOM 711 C C . GLY A 1 97 ? 6.876 -11.806 -18.802 1.00 55.97 97 GLY A C 1
ATOM 712 O O . GLY A 1 97 ? 7.174 -10.674 -18.434 1.00 55.97 97 GLY A O 1
ATOM 713 N N . GLY A 1 98 ? 5.701 -12.094 -19.361 1.00 69.62 98 GLY A N 1
ATOM 714 C CA . GLY A 1 98 ? 4.658 -11.120 -19.629 1.00 69.62 98 GLY A CA 1
ATOM 715 C C . GLY A 1 98 ? 4.176 -10.493 -18.333 1.00 69.62 98 GLY A C 1
ATOM 716 O O . GLY A 1 98 ? 3.834 -11.195 -17.382 1.00 69.62 98 GLY A O 1
ATOM 717 N N . ALA A 1 99 ? 4.151 -9.167 -18.304 1.00 84.31 99 ALA A N 1
ATOM 718 C CA . ALA A 1 99 ? 3.576 -8.452 -17.188 1.00 84.31 99 ALA A CA 1
ATOM 719 C C . ALA A 1 99 ? 2.097 -8.855 -17.024 1.00 84.31 99 ALA A C 1
ATOM 721 O O . ALA A 1 99 ? 1.344 -8.908 -17.998 1.00 84.31 99 ALA A O 1
ATOM 722 N N . VAL A 1 100 ? 1.686 -9.170 -15.798 1.00 91.81 100 VAL A N 1
ATOM 723 C CA . VAL A 1 100 ? 0.348 -9.685 -15.487 1.00 91.81 100 VAL A CA 1
ATOM 724 C C . VAL A 1 100 ? -0.507 -8.563 -14.920 1.00 91.81 100 VAL A C 1
ATOM 726 O O . VAL A 1 100 ? -0.072 -7.821 -14.043 1.00 91.81 100 VAL A O 1
ATOM 729 N N . THR A 1 101 ? -1.751 -8.442 -15.379 1.00 94.25 101 THR A N 1
ATOM 730 C CA . THR A 1 101 ? -2.696 -7.504 -14.766 1.00 94.25 101 THR A CA 1
ATOM 731 C C . THR A 1 101 ? -3.227 -8.062 -13.446 1.00 94.25 101 THR A C 1
ATOM 733 O O . THR A 1 101 ? -3.914 -9.080 -13.423 1.00 94.25 101 THR A O 1
ATOM 736 N N . LEU A 1 102 ? -2.957 -7.359 -12.350 1.00 94.06 102 LEU A N 1
ATOM 737 C CA . LEU A 1 102 ? -3.526 -7.605 -11.030 1.00 94.06 102 LEU A CA 1
ATOM 738 C C . LEU A 1 102 ? -4.689 -6.650 -10.765 1.00 94.06 102 LEU A C 1
ATOM 740 O O . LEU A 1 102 ? -4.698 -5.509 -11.233 1.00 94.06 102 LEU A O 1
ATOM 744 N N . ARG A 1 103 ? -5.656 -7.102 -9.965 1.00 96.12 103 ARG A N 1
ATOM 745 C CA . ARG A 1 103 ? -6.684 -6.239 -9.383 1.00 96.12 103 ARG A CA 1
ATOM 746 C C . ARG A 1 103 ? -6.422 -6.107 -7.893 1.00 96.12 103 ARG A C 1
ATOM 748 O O . ARG A 1 103 ? -6.345 -7.108 -7.189 1.00 96.12 103 ARG A O 1
ATOM 755 N N . VAL A 1 104 ? -6.330 -4.873 -7.421 1.00 96.44 104 VAL A N 1
ATOM 756 C CA . VAL A 1 104 ? -6.131 -4.583 -6.003 1.00 96.44 104 VAL A CA 1
ATOM 757 C C . VAL A 1 104 ? -7.354 -5.026 -5.203 1.00 96.44 104 VAL A C 1
ATOM 759 O O . VAL A 1 104 ? -8.489 -4.655 -5.517 1.00 96.44 104 VAL A O 1
ATOM 762 N N . TYR A 1 105 ? -7.127 -5.796 -4.143 1.00 94.38 105 TYR A N 1
ATOM 763 C CA . TYR A 1 105 ? -8.165 -6.248 -3.226 1.00 94.38 105 TYR A CA 1
ATOM 764 C C . TYR A 1 105 ? -7.925 -5.655 -1.838 1.00 94.38 105 TYR A C 1
ATOM 766 O O . TYR A 1 105 ? -6.844 -5.815 -1.285 1.00 94.38 105 TYR A O 1
ATOM 774 N N . ASN A 1 106 ? -8.927 -4.964 -1.287 1.00 93.50 106 ASN A N 1
ATOM 775 C CA . ASN A 1 106 ? -8.889 -4.479 0.087 1.00 93.50 106 ASN A CA 1
ATOM 776 C C . ASN A 1 106 ? -9.751 -5.426 0.934 1.00 93.50 106 ASN A C 1
ATOM 778 O O . ASN A 1 106 ? -10.930 -5.653 0.623 1.00 93.50 106 ASN A O 1
ATOM 782 N N . VAL A 1 107 ? -9.143 -6.020 1.961 1.00 92.19 107 VAL A N 1
ATOM 783 C CA . VAL A 1 107 ? -9.813 -6.982 2.840 1.00 92.19 107 VAL A CA 1
ATOM 784 C C . VAL A 1 107 ? -10.958 -6.321 3.611 1.00 92.19 107 VAL A C 1
ATOM 786 O O . VAL A 1 107 ? -12.019 -6.937 3.773 1.00 92.19 107 VAL A O 1
ATOM 789 N N . GLU A 1 108 ? -10.811 -5.040 3.951 1.00 91.81 108 GLU A N 1
ATOM 790 C CA . GLU A 1 108 ? -11.807 -4.244 4.655 1.00 91.81 108 GLU A CA 1
ATOM 791 C C . GLU A 1 108 ? -12.993 -3.927 3.743 1.00 91.81 108 GLU A C 1
ATOM 793 O O . GLU A 1 108 ? -12.918 -3.118 2.816 1.00 91.81 108 GLU A O 1
ATOM 798 N N . LYS A 1 109 ? -14.123 -4.593 4.012 1.00 93.81 109 LYS A N 1
ATOM 799 C CA . LYS A 1 109 ? -15.357 -4.468 3.221 1.00 93.81 109 LYS A CA 1
ATOM 800 C C . LYS A 1 109 ? -15.820 -3.014 3.037 1.00 93.81 109 LYS A C 1
ATOM 802 O O . LYS A 1 109 ? -16.120 -2.679 1.894 1.00 93.81 109 LYS A O 1
ATOM 807 N N . PRO A 1 110 ? -15.835 -2.143 4.071 1.00 93.75 110 PRO A N 1
ATOM 808 C CA . PRO A 1 110 ? -16.272 -0.753 3.906 1.00 93.75 110 PRO A CA 1
ATOM 809 C C . PRO A 1 110 ? -15.407 0.047 2.923 1.00 93.75 110 PRO A C 1
ATOM 811 O O . PRO A 1 110 ? -15.882 0.995 2.310 1.00 93.75 110 PRO A O 1
ATOM 814 N N . CYS A 1 111 ? -14.146 -0.350 2.734 1.00 95.25 111 CYS A N 1
ATOM 815 C CA . CYS A 1 111 ? -13.199 0.348 1.872 1.00 95.25 111 CYS A CA 1
ATOM 816 C C . CYS A 1 111 ? -13.230 -0.087 0.406 1.00 95.25 111 CYS A C 1
ATOM 818 O O . CYS A 1 111 ? -12.455 0.423 -0.402 1.00 95.25 111 CYS A O 1
ATOM 820 N N . ARG A 1 112 ? -14.103 -1.025 0.033 1.00 95.56 112 ARG A N 1
ATOM 821 C CA . ARG A 1 112 ? -14.201 -1.490 -1.357 1.00 95.56 112 ARG A CA 1
ATOM 822 C C . ARG A 1 112 ? -14.900 -0.480 -2.261 1.00 95.56 112 ARG A C 1
ATOM 824 O O . ARG A 1 112 ? -14.505 -0.346 -3.415 1.00 95.56 112 ARG A O 1
ATOM 831 N N . ASP A 1 113 ? -15.855 0.262 -1.709 1.00 95.94 113 ASP A N 1
ATOM 832 C CA . ASP A 1 113 ? -16.641 1.264 -2.439 1.00 95.94 113 ASP A CA 1
ATOM 833 C C . ASP A 1 113 ? -16.099 2.693 -2.255 1.00 95.94 113 ASP A C 1
ATOM 835 O O . ASP A 1 113 ? -16.559 3.633 -2.902 1.00 95.94 113 ASP A O 1
ATOM 839 N N . LEU A 1 114 ? -15.097 2.871 -1.387 1.00 96.25 114 LEU A N 1
ATOM 840 C CA . LEU A 1 114 ? -14.549 4.173 -1.019 1.00 96.25 114 LEU A CA 1
ATOM 841 C C . LEU A 1 114 ? -13.171 4.405 -1.637 1.00 96.25 114 LEU A C 1
ATOM 843 O O . LEU A 1 114 ? -12.274 3.565 -1.575 1.00 96.25 114 LEU A O 1
ATOM 847 N N . ARG A 1 115 ? -12.978 5.610 -2.181 1.00 95.31 115 ARG A N 1
ATOM 848 C CA . ARG A 1 115 ? -11.691 6.077 -2.719 1.00 95.31 115 ARG A CA 1
ATOM 849 C C . ARG A 1 115 ? -11.067 7.190 -1.875 1.00 95.31 115 ARG A C 1
ATOM 851 O O . ARG A 1 115 ? -10.514 8.144 -2.413 1.00 95.31 115 ARG A O 1
ATOM 858 N N . THR A 1 116 ? -11.171 7.079 -0.553 1.00 96.38 116 THR A N 1
ATOM 859 C CA . THR A 1 116 ? -10.567 8.026 0.399 1.00 96.38 116 THR A CA 1
ATOM 860 C C . THR A 1 116 ? -9.134 7.622 0.760 1.00 96.38 116 THR A C 1
ATOM 862 O O . THR A 1 116 ? -8.669 6.541 0.387 1.00 96.38 116 THR A O 1
ATOM 865 N N . LEU A 1 117 ? -8.402 8.482 1.470 1.00 94.12 117 LEU A N 1
ATOM 866 C CA . LEU A 1 117 ? -7.018 8.196 1.864 1.00 94.12 117 LEU A CA 1
ATOM 867 C C . LEU A 1 117 ? -6.931 7.044 2.875 1.00 94.12 117 LEU A C 1
ATOM 869 O O . LEU A 1 117 ? -6.007 6.235 2.794 1.00 94.12 117 LEU A O 1
ATOM 873 N N . GLU A 1 118 ? -7.912 6.933 3.765 1.00 93.69 118 G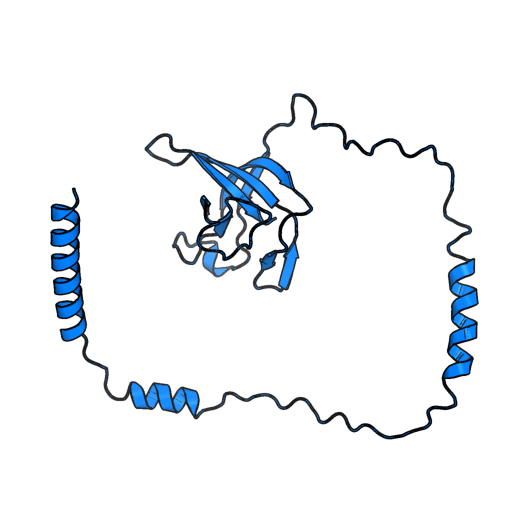LU A N 1
ATOM 874 C CA . GLU A 1 118 ? -8.033 5.888 4.788 1.00 93.69 118 GLU A CA 1
ATOM 875 C C . GLU A 1 118 ? -8.277 4.514 4.155 1.00 93.69 118 GLU A C 1
ATOM 877 O O . GLU A 1 118 ? -7.794 3.505 4.655 1.00 93.69 118 GLU A O 1
ATOM 882 N N . CYS A 1 119 ? -8.968 4.483 3.013 1.00 96.00 119 CYS A N 1
ATOM 883 C CA . CYS A 1 119 ? -9.271 3.263 2.266 1.00 96.00 119 CYS A CA 1
ATOM 884 C C . CYS A 1 119 ? -8.260 2.934 1.158 1.00 96.00 119 CYS A C 1
ATOM 886 O O . CYS A 1 119 ? -8.476 2.016 0.358 1.00 96.00 119 CYS A O 1
ATOM 888 N N . SER A 1 120 ? -7.145 3.666 1.105 1.00 95.00 120 SER A N 1
ATOM 889 C CA . SER A 1 120 ? -6.047 3.378 0.186 1.00 95.00 120 SER A CA 1
ATOM 890 C C . SER A 1 120 ? -5.099 2.313 0.742 1.00 95.00 120 SER A C 1
ATOM 892 O O . SER A 1 120 ? -4.742 2.324 1.918 1.00 95.00 120 SER A O 1
ATOM 894 N N . LEU A 1 121 ? -4.619 1.430 -0.130 1.00 94.56 121 LEU A N 1
ATOM 895 C CA . LEU A 1 121 ? -3.473 0.571 0.142 1.00 94.56 121 LEU A CA 1
ATOM 896 C C . LEU A 1 121 ? -2.198 1.272 -0.313 1.00 94.56 121 LEU A C 1
ATOM 898 O O . LEU A 1 121 ? -2.145 1.912 -1.367 1.00 94.56 121 LEU A O 1
ATOM 902 N N . ARG A 1 122 ? -1.150 1.149 0.492 1.00 95.38 122 ARG A N 1
ATOM 903 C CA . ARG A 1 122 ? 0.134 1.783 0.228 1.00 95.38 122 ARG A CA 1
ATOM 904 C C . ARG A 1 122 ? 0.996 0.869 -0.634 1.00 95.38 122 ARG A C 1
ATOM 906 O O . ARG A 1 122 ? 1.110 -0.322 -0.373 1.00 95.38 122 ARG A O 1
ATOM 913 N N . LEU A 1 123 ? 1.666 1.442 -1.623 1.00 96.94 123 LEU A N 1
ATOM 914 C CA . LEU A 1 123 ? 2.759 0.762 -2.309 1.00 96.94 123 LEU A CA 1
ATOM 915 C C . LEU A 1 123 ? 4.059 1.031 -1.556 1.00 96.94 123 LEU A C 1
ATOM 917 O O . LEU A 1 123 ? 4.348 2.181 -1.223 1.00 96.94 123 LEU A O 1
ATOM 921 N N . ALA A 1 124 ? 4.842 -0.010 -1.292 1.00 97.88 124 ALA A N 1
ATOM 922 C CA . ALA A 1 124 ? 6.148 0.124 -0.663 1.00 97.88 124 ALA A CA 1
ATOM 923 C C . ALA A 1 124 ? 7.234 0.490 -1.689 1.00 97.88 124 ALA A C 1
ATOM 925 O O . ALA A 1 124 ? 7.152 0.087 -2.851 1.00 97.88 124 ALA A O 1
ATOM 926 N N . ARG A 1 125 ? 8.274 1.228 -1.280 1.00 97.94 125 ARG A N 1
ATOM 927 C CA . ARG A 1 125 ? 9.466 1.440 -2.130 1.00 97.94 125 ARG A CA 1
ATOM 928 C C . ARG A 1 125 ? 10.362 0.203 -2.145 1.00 97.94 125 ARG A C 1
ATOM 930 O O . ARG A 1 125 ? 10.883 -0.166 -3.193 1.00 97.94 125 ARG A O 1
ATOM 937 N N . ASN A 1 126 ? 10.517 -0.433 -0.987 1.00 97.81 126 ASN A N 1
ATOM 938 C CA . ASN A 1 126 ? 11.362 -1.597 -0.758 1.00 97.81 126 ASN A CA 1
ATOM 939 C C . ASN A 1 126 ? 10.557 -2.684 -0.014 1.00 97.81 126 ASN A C 1
ATOM 941 O O . ASN A 1 126 ? 10.049 -2.400 1.078 1.00 97.81 126 ASN A O 1
ATOM 945 N N . PRO A 1 127 ? 10.447 -3.915 -0.557 1.00 98.19 127 PRO A N 1
ATOM 946 C CA . PRO A 1 127 ? 9.684 -4.995 0.066 1.00 98.19 127 PRO A CA 1
ATOM 947 C C . PRO A 1 127 ? 10.367 -5.575 1.315 1.00 98.19 127 PRO A C 1
ATOM 949 O O . PRO A 1 127 ? 9.735 -6.328 2.042 1.00 98.19 127 PRO A O 1
ATOM 952 N N . TYR A 1 128 ? 11.632 -5.242 1.594 1.00 98.19 128 TYR A N 1
ATOM 953 C CA . TYR A 1 128 ? 12.387 -5.740 2.756 1.00 98.19 128 TYR A CA 1
ATOM 954 C C . TYR A 1 128 ? 12.389 -4.767 3.950 1.00 98.19 128 TYR A C 1
ATOM 956 O O . TYR A 1 128 ? 12.638 -5.152 5.103 1.00 98.19 128 TYR A O 1
ATOM 964 N N . THR A 1 129 ? 12.062 -3.500 3.699 1.00 98.25 129 THR A N 1
ATOM 965 C CA . THR A 1 129 ? 11.822 -2.501 4.747 1.00 98.25 129 THR A CA 1
ATOM 966 C C . THR A 1 129 ? 10.444 -2.733 5.366 1.00 98.25 129 THR A C 1
ATOM 968 O O . THR A 1 129 ? 9.564 -3.321 4.737 1.00 98.25 129 THR A O 1
ATOM 971 N N . LEU A 1 130 ? 10.243 -2.294 6.611 1.00 97.31 130 LEU A N 1
ATOM 972 C CA . LEU A 1 130 ? 8.930 -2.361 7.246 1.00 97.31 130 LEU A CA 1
ATOM 973 C C . LEU A 1 130 ? 7.860 -1.761 6.312 1.00 97.31 130 LEU A C 1
ATOM 975 O O . LEU A 1 130 ? 8.024 -0.671 5.747 1.00 97.31 130 LEU A O 1
ATOM 979 N N . TYR A 1 131 ? 6.730 -2.467 6.162 1.00 95.56 131 TYR A N 1
ATOM 980 C CA . TYR A 1 131 ? 5.487 -1.792 5.780 1.00 95.56 131 TYR A CA 1
ATOM 981 C C . TYR A 1 131 ? 5.160 -0.773 6.905 1.00 95.56 131 TYR A C 1
ATOM 983 O O . TYR A 1 131 ? 5.906 -0.720 7.850 1.00 95.56 131 TYR A O 1
ATOM 991 N N . ALA A 1 132 ? 4.150 0.081 6.926 1.00 93.56 132 ALA A N 1
ATOM 992 C CA . ALA A 1 132 ? 4.007 1.143 7.958 1.00 93.56 132 ALA A CA 1
ATOM 993 C C . ALA A 1 132 ? 5.163 2.178 8.135 1.00 93.56 132 ALA A C 1
ATOM 995 O O . ALA A 1 132 ? 4.867 3.287 8.564 1.00 93.56 132 ALA A O 1
ATOM 996 N N . ASP A 1 133 ? 6.423 1.905 7.765 1.00 97.12 133 ASP A N 1
ATOM 997 C CA . ASP A 1 133 ? 7.514 2.890 7.774 1.00 97.12 133 ASP A CA 1
ATOM 998 C C . ASP A 1 133 ? 7.149 4.053 6.832 1.00 97.12 133 ASP A C 1
ATOM 1000 O O . ASP A 1 133 ? 6.901 3.796 5.641 1.00 97.12 133 ASP A O 1
ATOM 1004 N N . PRO A 1 134 ? 7.075 5.303 7.332 1.00 94.12 134 PRO A N 1
ATOM 1005 C CA . PRO A 1 134 ? 6.644 6.453 6.543 1.00 94.12 134 PRO A CA 1
ATOM 1006 C C . PRO A 1 134 ? 7.555 6.726 5.339 1.00 94.12 134 PRO A C 1
ATOM 1008 O O . PRO A 1 134 ? 7.057 7.123 4.281 1.00 94.12 134 PRO A O 1
ATOM 1011 N N . ASP A 1 135 ? 8.852 6.432 5.440 1.00 97.25 135 ASP A N 1
ATOM 1012 C CA . ASP A 1 135 ? 9.819 6.686 4.370 1.00 97.25 135 ASP A CA 1
ATOM 1013 C C . ASP A 1 135 ? 9.752 5.618 3.268 1.00 97.25 135 ASP A C 1
ATOM 1015 O O . ASP A 1 135 ? 10.122 5.860 2.112 1.00 97.25 135 ASP A O 1
ATOM 1019 N N . ASN A 1 136 ? 9.166 4.456 3.571 1.00 97.56 136 ASN A N 1
ATOM 1020 C CA . ASN A 1 136 ? 8.978 3.353 2.631 1.00 97.56 136 ASN A CA 1
ATOM 1021 C C . ASN A 1 136 ? 7.707 3.481 1.758 1.00 97.56 136 ASN A C 1
ATOM 1023 O O . ASN A 1 136 ? 7.208 2.482 1.252 1.00 97.56 136 ASN A O 1
ATOM 1027 N N . ALA A 1 137 ? 7.134 4.674 1.576 1.00 96.25 137 ALA A N 1
ATOM 1028 C CA . ALA A 1 137 ? 5.894 4.874 0.811 1.00 96.25 137 ALA A CA 1
ATOM 1029 C C . ALA A 1 137 ? 6.145 5.303 -0.649 1.00 96.25 137 ALA A C 1
ATOM 1031 O O . ALA A 1 137 ? 6.547 6.431 -0.897 1.00 96.25 137 ALA A O 1
ATOM 1032 N N . ALA A 1 138 ? 5.862 4.452 -1.634 1.00 95.62 138 ALA A N 1
ATOM 1033 C CA . ALA A 1 138 ? 5.986 4.788 -3.058 1.00 95.62 138 ALA A CA 1
ATOM 1034 C C . ALA A 1 138 ? 4.734 5.469 -3.641 1.00 95.62 138 ALA A C 1
ATOM 1036 O O . ALA A 1 138 ? 4.842 6.264 -4.567 1.00 95.62 138 ALA A O 1
ATOM 1037 N N . GLY A 1 139 ? 3.558 5.181 -3.083 1.00 94.25 139 GLY A N 1
ATOM 1038 C CA . GLY A 1 139 ? 2.295 5.825 -3.440 1.00 94.25 139 GLY A CA 1
ATOM 1039 C C . GLY A 1 139 ? 1.096 5.033 -2.939 1.00 94.25 139 GLY A C 1
ATOM 1040 O O . GLY A 1 139 ? 1.219 4.255 -1.988 1.00 94.25 139 GLY A O 1
ATOM 1041 N N . ARG A 1 140 ? -0.070 5.255 -3.550 1.00 95.00 140 ARG A N 1
ATOM 1042 C CA . ARG A 1 140 ? -1.353 4.717 -3.082 1.00 95.00 140 ARG A CA 1
ATOM 1043 C C . ARG A 1 140 ? -2.170 4.130 -4.222 1.00 95.00 140 ARG A C 1
ATOM 1045 O O . ARG A 1 140 ? -2.197 4.662 -5.329 1.00 95.00 140 ARG A O 1
ATOM 1052 N N . VAL A 1 141 ? -2.853 3.039 -3.918 1.00 95.88 141 VAL A N 1
ATOM 1053 C CA . VAL A 1 141 ? -3.794 2.358 -4.805 1.00 95.88 141 VAL A CA 1
ATOM 1054 C C . VAL A 1 141 ? -5.066 2.038 -4.032 1.00 95.88 141 VAL A C 1
ATOM 1056 O O . VAL A 1 141 ? -5.064 1.990 -2.806 1.00 95.88 141 VAL A O 1
ATOM 1059 N N . TRP A 1 142 ? -6.163 1.825 -4.740 1.00 96.56 142 TRP A N 1
ATOM 1060 C CA . TRP A 1 142 ? -7.466 1.546 -4.137 1.00 96.56 142 TRP A CA 1
ATOM 1061 C C . TRP A 1 142 ? -8.001 0.203 -4.583 1.00 96.56 142 TRP A C 1
ATOM 1063 O O . TRP A 1 142 ? -7.554 -0.354 -5.586 1.00 96.56 142 TRP A O 1
ATOM 1073 N N . HIS A 1 143 ? -8.997 -0.296 -3.854 1.00 96.94 143 HIS A N 1
ATOM 1074 C CA . HIS A 1 143 ? -9.730 -1.479 -4.270 1.00 96.94 143 HIS A CA 1
ATOM 1075 C C . HIS A 1 143 ? -10.191 -1.367 -5.728 1.00 96.94 143 HIS A C 1
ATOM 1077 O O . HIS A 1 143 ? -10.652 -0.323 -6.190 1.00 96.94 143 HIS A O 1
ATOM 1083 N N . GLY A 1 144 ? -10.037 -2.459 -6.468 1.00 96.12 144 GLY A N 1
ATOM 1084 C CA . GLY A 1 144 ? -10.439 -2.535 -7.861 1.00 96.12 144 GLY A CA 1
ATOM 1085 C C . GLY A 1 144 ? -9.493 -1.841 -8.845 1.00 96.12 144 GLY A C 1
ATOM 1086 O O . GLY A 1 144 ? -9.693 -2.013 -10.050 1.00 96.12 144 GLY A O 1
ATOM 1087 N N . ASP A 1 145 ? -8.458 -1.128 -8.386 1.00 95.56 145 ASP A N 1
ATOM 1088 C CA . ASP A 1 145 ? -7.426 -0.609 -9.281 1.00 95.56 145 ASP A CA 1
ATOM 1089 C C . ASP A 1 145 ? -6.776 -1.772 -10.046 1.00 95.56 145 ASP A C 1
ATOM 1091 O O . ASP A 1 145 ? -6.507 -2.841 -9.488 1.00 95.56 145 ASP A O 1
ATOM 1095 N N . ARG A 1 146 ? -6.542 -1.561 -11.344 1.00 95.12 146 ARG A N 1
ATOM 1096 C CA . ARG A 1 146 ? -5.805 -2.496 -12.194 1.00 95.12 146 ARG A CA 1
ATOM 1097 C C . ARG A 1 146 ? -4.345 -2.075 -12.234 1.00 95.12 146 ARG A C 1
ATOM 1099 O O . ARG A 1 146 ? -4.054 -0.922 -12.546 1.00 95.12 146 ARG A O 1
ATOM 1106 N N . LEU A 1 147 ? -3.459 -3.008 -11.919 1.00 95.19 147 LEU A N 1
ATOM 1107 C CA . LEU A 1 147 ? -2.018 -2.801 -11.867 1.00 95.19 147 LEU A CA 1
ATOM 1108 C C . LEU A 1 147 ? -1.326 -3.797 -12.780 1.00 95.19 147 LEU A C 1
ATOM 1110 O O . LEU A 1 147 ? -1.793 -4.923 -12.927 1.00 95.19 147 LEU A O 1
ATOM 1114 N N . THR A 1 148 ? -0.196 -3.409 -13.345 1.00 95.56 148 THR A N 1
ATOM 1115 C CA . THR A 1 148 ? 0.653 -4.314 -14.113 1.00 95.56 148 THR A CA 1
ATOM 1116 C C . THR A 1 148 ? 1.772 -4.802 -13.209 1.00 95.56 148 THR A C 1
ATOM 1118 O O . THR A 1 148 ? 2.550 -3.987 -12.724 1.00 95.56 148 THR A O 1
ATOM 1121 N N . ALA A 1 149 ? 1.845 -6.108 -12.957 1.00 95.31 149 ALA A N 1
ATOM 1122 C CA . ALA A 1 149 ? 2.902 -6.725 -12.170 1.00 95.31 149 ALA A CA 1
ATOM 1123 C C . ALA A 1 149 ? 3.927 -7.411 -13.067 1.00 95.31 149 ALA A C 1
ATOM 1125 O O . ALA A 1 149 ? 3.566 -8.196 -13.939 1.00 95.31 149 ALA A O 1
ATOM 1126 N N . ASP A 1 150 ? 5.202 -7.133 -12.832 1.00 93.62 150 ASP A N 1
ATOM 1127 C CA . ASP A 1 150 ? 6.311 -7.612 -13.663 1.00 93.62 150 ASP A CA 1
ATOM 1128 C C . ASP A 1 150 ? 7.355 -8.416 -12.868 1.00 93.62 150 ASP A C 1
ATOM 1130 O O . ASP A 1 150 ? 8.258 -9.016 -13.446 1.00 93.62 150 ASP A O 1
ATOM 1134 N N . CYS A 1 151 ? 7.245 -8.440 -11.538 1.00 94.75 151 CYS A N 1
ATOM 1135 C CA . CYS A 1 151 ? 8.139 -9.179 -10.659 1.00 94.75 151 CYS A CA 1
ATOM 1136 C C . CYS A 1 151 ? 7.415 -9.599 -9.376 1.00 94.75 151 CYS A C 1
ATOM 1138 O O . CYS A 1 151 ? 6.523 -8.899 -8.890 1.00 94.75 151 CYS A O 1
ATOM 1140 N N . VAL A 1 152 ? 7.827 -10.734 -8.816 1.00 96.19 152 VAL A N 1
ATOM 1141 C CA . VAL A 1 152 ? 7.368 -11.232 -7.520 1.00 96.19 152 VAL A CA 1
ATOM 1142 C C . VAL A 1 152 ? 8.570 -11.585 -6.654 1.00 96.19 152 VAL A C 1
ATOM 1144 O O . VAL A 1 152 ? 9.540 -12.165 -7.134 1.00 96.19 152 VAL A O 1
ATOM 1147 N N . VAL A 1 153 ? 8.483 -11.239 -5.376 1.00 97.00 153 VAL A N 1
ATOM 1148 C CA . VAL A 1 153 ? 9.433 -11.603 -4.324 1.00 97.00 153 VAL A CA 1
ATOM 1149 C C . VAL A 1 153 ? 8.674 -12.421 -3.285 1.00 97.00 153 VAL A C 1
ATOM 1151 O O . VAL A 1 153 ? 7.549 -12.069 -2.935 1.00 97.00 153 VAL A O 1
ATOM 1154 N N . THR A 1 154 ? 9.249 -13.525 -2.814 1.00 97.38 154 THR A N 1
ATOM 1155 C CA . THR A 1 154 ? 8.594 -14.452 -1.868 1.00 97.38 154 THR A CA 1
ATOM 1156 C C . THR A 1 154 ? 9.167 -14.394 -0.453 1.00 97.38 154 THR A C 1
ATOM 1158 O O . THR A 1 154 ? 8.593 -14.983 0.459 1.00 97.38 154 THR A O 1
ATOM 1161 N N . ASP A 1 155 ? 10.278 -13.688 -0.262 1.00 97.25 155 ASP A N 1
ATOM 1162 C CA . ASP A 1 155 ? 11.014 -13.544 0.997 1.00 97.25 155 ASP A CA 1
ATOM 1163 C C . ASP A 1 155 ? 11.025 -12.092 1.509 1.00 97.25 155 ASP A C 1
ATOM 1165 O O . ASP A 1 155 ? 11.903 -11.687 2.271 1.00 97.25 155 ASP A O 1
ATOM 1169 N N . GLY A 1 156 ? 10.045 -11.287 1.092 1.00 97.88 156 GLY A N 1
ATOM 1170 C CA . GLY A 1 156 ? 9.912 -9.914 1.558 1.00 97.88 156 GLY A CA 1
ATOM 1171 C C . GLY A 1 156 ? 9.504 -9.843 3.029 1.00 97.88 156 GLY A C 1
ATOM 1172 O O . GLY A 1 156 ? 9.186 -10.838 3.684 1.00 97.88 156 GLY A O 1
ATOM 1173 N N . ARG A 1 157 ? 9.476 -8.623 3.563 1.00 98.12 157 ARG A N 1
ATOM 1174 C CA . ARG A 1 157 ? 9.037 -8.350 4.929 1.00 98.12 157 ARG A CA 1
ATOM 1175 C C . ARG A 1 157 ? 7.638 -8.928 5.147 1.00 98.12 157 ARG A C 1
ATOM 1177 O O . ARG A 1 157 ? 6.740 -8.679 4.346 1.00 98.12 157 ARG A O 1
ATOM 1184 N N . LEU A 1 158 ? 7.462 -9.664 6.245 1.00 97.81 158 LEU A N 1
ATOM 1185 C CA . LEU A 1 158 ? 6.162 -10.186 6.657 1.00 97.81 158 LEU A CA 1
ATOM 1186 C C . LEU A 1 158 ? 5.179 -9.027 6.870 1.00 97.81 158 LEU A C 1
ATOM 1188 O O . LEU A 1 158 ? 5.471 -8.100 7.629 1.00 97.81 158 LEU A O 1
ATOM 1192 N N . VAL A 1 159 ? 4.024 -9.100 6.221 1.00 96.06 159 VAL A N 1
ATOM 1193 C CA . VAL A 1 159 ? 2.887 -8.206 6.456 1.00 96.06 159 VAL A CA 1
ATOM 1194 C C . VAL A 1 159 ? 1.727 -9.048 6.943 1.00 96.06 159 VAL A C 1
ATOM 1196 O O . VAL A 1 159 ? 1.480 -10.120 6.396 1.00 96.06 159 VAL A O 1
ATOM 1199 N N . THR A 1 160 ? 1.033 -8.554 7.961 1.00 93.44 160 THR A N 1
ATOM 1200 C CA . THR A 1 160 ? -0.173 -9.170 8.509 1.00 93.44 160 THR A CA 1
ATOM 1201 C C . THR A 1 160 ? -1.332 -8.210 8.299 1.00 93.44 160 THR A C 1
ATOM 1203 O O . THR A 1 160 ? -1.201 -7.024 8.603 1.00 93.44 160 THR A O 1
ATOM 1206 N N . ASP A 1 161 ? -2.434 -8.713 7.752 1.00 89.00 161 ASP A N 1
ATOM 1207 C CA . ASP A 1 161 ? -3.659 -7.939 7.581 1.00 89.00 161 ASP A CA 1
ATOM 1208 C C . ASP A 1 161 ? -4.479 -7.864 8.882 1.00 89.00 161 ASP A C 1
ATOM 1210 O O . ASP A 1 161 ? -4.190 -8.512 9.891 1.00 89.00 161 ASP A O 1
ATOM 1214 N N . GLU A 1 162 ? -5.548 -7.076 8.856 1.00 85.25 162 GLU A N 1
ATOM 1215 C CA . GLU A 1 162 ? -6.458 -6.870 9.981 1.00 85.25 162 GLU A CA 1
ATOM 1216 C C . GLU A 1 162 ? -7.279 -8.125 10.336 1.00 85.25 162 GLU A C 1
ATOM 1218 O O . GLU A 1 162 ? -7.980 -8.147 11.350 1.00 85.25 162 GLU A O 1
ATOM 1223 N N . LYS A 1 163 ? -7.222 -9.177 9.510 1.00 87.44 163 LYS A N 1
ATOM 1224 C CA . LYS A 1 163 ? -7.829 -10.492 9.766 1.00 87.44 163 LYS A CA 1
ATOM 1225 C C . LYS A 1 163 ? -6.805 -11.519 10.259 1.00 87.44 163 LYS A C 1
ATOM 1227 O O . LYS A 1 163 ? -7.179 -12.667 10.495 1.00 87.44 163 LYS A O 1
ATOM 1232 N N . GLY A 1 164 ? -5.549 -11.119 10.459 1.00 89.94 164 GLY A N 1
ATOM 1233 C CA . GLY A 1 164 ? -4.468 -11.978 10.939 1.00 89.94 164 GLY A CA 1
ATOM 1234 C C . GLY A 1 164 ? -3.814 -12.841 9.855 1.00 89.94 164 GLY A C 1
ATOM 1235 O O . GLY A 1 164 ? -2.985 -13.693 10.178 1.00 89.94 164 GLY A O 1
ATOM 1236 N N . ILE A 1 165 ? -4.147 -12.640 8.577 1.00 90.50 165 ILE A N 1
ATOM 1237 C CA . ILE A 1 165 ? -3.508 -13.345 7.463 1.00 90.50 165 ILE A CA 1
ATOM 1238 C C . ILE A 1 165 ? -2.146 -12.707 7.219 1.00 90.50 165 ILE A C 1
ATOM 1240 O O . ILE A 1 165 ? -2.038 -11.492 7.072 1.00 90.50 165 ILE A O 1
ATOM 1244 N N . SER A 1 166 ? -1.097 -13.530 7.194 1.00 94.31 166 SER A N 1
ATOM 1245 C CA . SER A 1 166 ? 0.280 -13.064 7.028 1.00 94.31 166 SER A CA 1
ATOM 1246 C C . SER A 1 166 ? 0.895 -13.548 5.721 1.00 94.31 166 SER A C 1
ATOM 1248 O O . SER A 1 166 ? 0.658 -14.681 5.305 1.00 94.31 166 SER A O 1
ATOM 1250 N N . SER A 1 167 ? 1.723 -12.710 5.101 1.00 94.81 167 SER A N 1
ATOM 1251 C CA . SER A 1 167 ? 2.404 -13.023 3.843 1.00 94.81 167 SER A CA 1
ATOM 1252 C C . SER A 1 167 ? 3.771 -12.349 3.757 1.00 94.81 167 SER A C 1
ATOM 1254 O O . SER A 1 167 ? 3.959 -11.219 4.206 1.00 94.81 167 SER A O 1
ATOM 1256 N N . THR A 1 168 ? 4.737 -13.056 3.173 1.00 97.88 168 THR A N 1
ATOM 1257 C CA . THR A 1 168 ? 6.054 -12.528 2.767 1.00 97.88 168 THR A CA 1
ATOM 1258 C C . THR A 1 168 ? 6.128 -12.299 1.258 1.00 97.88 168 THR A C 1
ATOM 1260 O O . THR A 1 168 ? 7.202 -12.022 0.719 1.00 97.88 168 THR A O 1
ATOM 1263 N N . ARG A 1 169 ? 5.005 -12.449 0.545 1.00 97.75 169 ARG A N 1
ATOM 1264 C CA . ARG A 1 169 ? 4.939 -12.311 -0.906 1.00 97.75 169 ARG A CA 1
ATOM 1265 C C . ARG A 1 169 ? 4.649 -10.867 -1.292 1.00 97.75 169 ARG A C 1
ATOM 1267 O O . ARG A 1 169 ? 3.729 -10.247 -0.772 1.00 97.75 169 ARG A O 1
ATOM 1274 N N . TRP A 1 170 ? 5.414 -10.352 -2.245 1.00 98.06 170 TRP A N 1
ATOM 1275 C CA . TRP A 1 170 ? 5.299 -8.985 -2.739 1.00 98.06 170 TRP A CA 1
ATOM 1276 C C . TRP A 1 170 ? 5.339 -8.958 -4.258 1.00 98.06 170 TRP A C 1
ATOM 1278 O O . TRP A 1 170 ? 6.139 -9.656 -4.879 1.00 98.06 170 TRP A O 1
ATOM 1288 N N . TYR A 1 171 ? 4.513 -8.109 -4.856 1.00 97.62 171 TYR A N 1
ATOM 1289 C CA . TYR A 1 171 ? 4.457 -7.903 -6.298 1.00 97.62 171 TYR A CA 1
ATOM 1290 C C . TYR A 1 171 ? 4.981 -6.516 -6.642 1.00 97.62 171 TYR A C 1
ATOM 1292 O O . TYR A 1 171 ? 4.482 -5.519 -6.117 1.00 97.62 171 TYR A O 1
ATOM 1300 N N . ARG A 1 172 ? 5.960 -6.433 -7.543 1.00 97.62 172 ARG A N 1
ATOM 1301 C CA . ARG A 1 172 ? 6.359 -5.156 -8.135 1.00 97.62 172 ARG A CA 1
ATOM 1302 C C . ARG A 1 172 ? 5.298 -4.768 -9.144 1.00 97.62 172 ARG A C 1
ATOM 1304 O O . ARG A 1 172 ? 5.018 -5.535 -10.060 1.00 97.62 172 ARG A O 1
ATOM 1311 N N . VAL A 1 173 ? 4.701 -3.604 -8.944 1.00 96.94 173 VAL A N 1
ATOM 1312 C CA . VAL A 1 173 ? 3.555 -3.130 -9.711 1.00 96.94 173 VAL A CA 1
ATOM 1313 C C . VAL A 1 173 ? 3.829 -1.761 -10.312 1.00 96.94 173 VAL A C 1
ATOM 1315 O O . VAL A 1 173 ? 4.491 -0.919 -9.702 1.00 96.94 173 VAL A O 1
ATOM 1318 N N . GLU A 1 174 ? 3.267 -1.534 -11.493 1.00 94.38 174 GLU A N 1
ATOM 1319 C CA . GLU A 1 174 ? 3.206 -0.241 -12.164 1.00 94.38 174 GLU A CA 1
ATOM 1320 C C . GLU A 1 174 ? 1.747 0.123 -12.481 1.00 94.38 174 GLU A C 1
ATOM 1322 O O . GLU A 1 174 ? 0.932 -0.730 -12.850 1.00 94.38 174 GLU A O 1
ATOM 1327 N N . LYS A 1 175 ? 1.416 1.408 -12.337 1.00 90.69 175 LYS A N 1
ATOM 1328 C CA . LYS A 1 175 ? 0.123 2.000 -12.692 1.00 90.69 175 LYS A CA 1
ATOM 1329 C C . LYS A 1 175 ? 0.362 3.270 -13.497 1.00 90.69 175 LYS A C 1
ATOM 1331 O O . LYS A 1 175 ? 1.137 4.127 -13.077 1.00 90.69 175 LYS A O 1
ATOM 1336 N N . ALA A 1 176 ? -0.327 3.410 -14.625 1.00 83.44 176 ALA A N 1
ATOM 1337 C CA . ALA A 1 176 ? -0.409 4.695 -15.308 1.00 83.44 176 ALA A CA 1
ATOM 1338 C C . ALA A 1 176 ? -1.261 5.654 -14.461 1.00 83.44 176 ALA A C 1
ATOM 1340 O O . ALA A 1 176 ? -2.405 5.334 -14.123 1.00 83.44 176 ALA A O 1
ATOM 1341 N N . GLU A 1 177 ? -0.708 6.804 -14.090 1.00 77.25 177 GLU A N 1
ATOM 1342 C CA . GLU A 1 177 ? -1.474 7.882 -13.471 1.00 77.25 177 GLU A CA 1
ATOM 1343 C C . GLU A 1 177 ? -2.185 8.694 -14.561 1.00 77.25 177 GLU A C 1
ATOM 1345 O O . GLU A 1 177 ? -1.668 8.885 -15.664 1.00 77.25 177 GLU A O 1
ATOM 1350 N N . GLY A 1 178 ? -3.424 9.108 -14.287 1.00 60.38 178 GLY A N 1
ATOM 1351 C CA . GLY A 1 178 ? -4.215 9.887 -15.238 1.00 60.38 178 GLY A CA 1
ATOM 1352 C C . GLY A 1 178 ? -3.706 11.325 -15.353 1.00 60.38 178 GLY A C 1
ATOM 1353 O O . GLY A 1 178 ? -3.243 11.887 -14.369 1.00 60.38 178 GLY A O 1
ATOM 1354 N N . GLY A 1 179 ? -3.832 11.913 -16.546 1.00 56.31 179 GLY A N 1
ATOM 1355 C CA . GLY A 1 179 ? -3.597 13.341 -16.807 1.00 56.31 179 GLY A CA 1
ATOM 1356 C C . GLY A 1 179 ? -2.191 13.683 -17.298 1.00 56.31 179 GLY A C 1
ATOM 1357 O O . GLY A 1 179 ? -2.056 14.338 -18.329 1.00 56.31 179 GLY A O 1
ATOM 1358 N N . ASP A 1 180 ? -1.154 13.174 -16.626 1.00 60.16 180 ASP A N 1
ATOM 1359 C CA . ASP A 1 180 ? 0.175 13.812 -16.691 1.00 60.16 180 ASP A CA 1
ATOM 1360 C C . ASP A 1 180 ? 1.273 12.882 -17.247 1.00 60.16 180 ASP A C 1
ATOM 1362 O O . ASP A 1 180 ? 2.451 13.233 -17.291 1.00 60.16 180 ASP A O 1
ATOM 1366 N N . GLY A 1 181 ? 0.912 11.654 -17.641 1.00 61.84 181 GLY A N 1
ATOM 1367 C CA . GLY A 1 181 ? 1.862 10.634 -18.112 1.00 61.84 181 GLY A CA 1
ATOM 1368 C C . GLY A 1 181 ? 2.749 10.028 -17.013 1.00 61.84 181 GLY A C 1
ATOM 1369 O O . GLY A 1 181 ? 3.632 9.221 -17.314 1.00 61.84 181 GLY A O 1
ATOM 1370 N N . GLY A 1 182 ? 2.510 10.385 -15.747 1.00 76.56 182 GLY A N 1
ATOM 1371 C CA . GLY A 1 182 ? 3.184 9.810 -14.587 1.00 76.56 182 GLY A CA 1
ATOM 1372 C C . GLY A 1 182 ? 2.956 8.300 -14.473 1.00 76.56 182 GLY A C 1
ATOM 1373 O O . GLY A 1 182 ? 1.891 7.777 -14.812 1.00 76.56 182 GLY A O 1
ATOM 1374 N N . ARG A 1 183 ? 3.971 7.573 -13.996 1.00 85.94 183 ARG A N 1
ATOM 1375 C CA . ARG A 1 183 ? 3.841 6.160 -13.621 1.00 85.94 183 ARG A CA 1
ATOM 1376 C C . ARG A 1 183 ? 4.099 6.013 -12.138 1.00 85.94 183 ARG A C 1
ATOM 1378 O O . ARG A 1 183 ? 5.199 6.290 -11.664 1.00 85.94 183 ARG A O 1
ATOM 1385 N N . LEU A 1 184 ? 3.105 5.498 -11.434 1.00 91.25 184 LEU A N 1
ATOM 1386 C CA . LEU A 1 184 ? 3.269 5.059 -10.064 1.00 91.25 184 LEU A CA 1
ATOM 1387 C C . LEU A 1 184 ? 3.866 3.650 -10.072 1.00 91.25 184 LEU A C 1
ATOM 1389 O O . LEU A 1 184 ? 3.277 2.730 -10.641 1.00 91.25 184 LEU A O 1
ATOM 1393 N N . ARG A 1 185 ? 5.018 3.475 -9.421 1.00 95.12 185 ARG A N 1
ATOM 1394 C CA . ARG A 1 185 ? 5.694 2.182 -9.269 1.00 95.12 185 ARG A CA 1
ATOM 1395 C C . ARG A 1 185 ? 5.993 1.897 -7.808 1.00 95.12 185 ARG A C 1
ATOM 1397 O O . ARG A 1 185 ? 6.464 2.773 -7.092 1.00 95.12 185 ARG A O 1
ATOM 1404 N N . GLY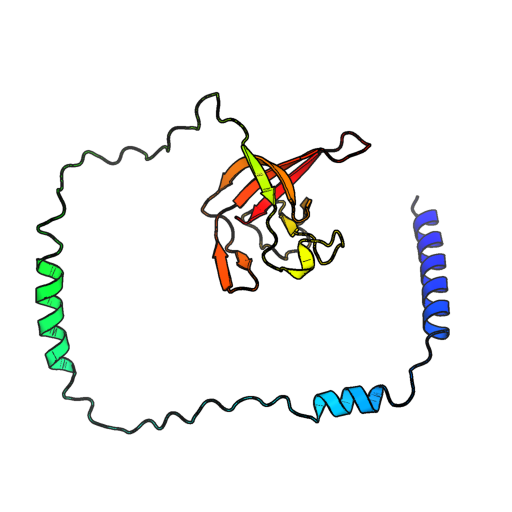 A 1 186 ? 5.785 0.657 -7.385 1.00 96.94 186 GLY A N 1
ATOM 1405 C CA . GLY A 1 186 ? 6.157 0.207 -6.048 1.00 96.94 186 GLY A CA 1
ATOM 1406 C C . GLY A 1 186 ? 5.868 -1.271 -5.838 1.00 96.94 186 GLY A C 1
ATOM 1407 O O . GLY A 1 186 ? 5.664 -2.014 -6.795 1.00 96.94 186 GLY A O 1
ATOM 1408 N N . TRP A 1 187 ? 5.858 -1.690 -4.579 1.00 98.06 187 TRP A N 1
ATOM 1409 C CA . TRP A 1 187 ? 5.627 -3.068 -4.168 1.00 98.06 187 TRP A CA 1
ATOM 1410 C C . TRP A 1 187 ? 4.307 -3.190 -3.414 1.00 98.06 187 TRP A C 1
ATOM 1412 O O . TRP A 1 187 ? 4.079 -2.475 -2.438 1.00 98.06 187 TRP A O 1
ATOM 1422 N N . LEU A 1 188 ? 3.444 -4.095 -3.868 1.00 97.25 188 LEU A N 1
ATOM 1423 C CA . LEU A 1 188 ? 2.171 -4.417 -3.233 1.00 97.25 188 LEU A CA 1
ATOM 1424 C C . LEU A 1 188 ? 2.313 -5.736 -2.452 1.00 97.25 188 LEU A C 1
ATOM 1426 O O . LEU A 1 188 ? 2.755 -6.721 -3.055 1.00 97.25 188 LEU A O 1
ATOM 1430 N N . PRO A 1 189 ? 1.960 -5.783 -1.153 1.00 95.94 189 PRO A N 1
ATOM 1431 C CA . PRO A 1 189 ? 1.897 -7.041 -0.414 1.00 95.94 189 PRO A CA 1
ATOM 1432 C C . PRO A 1 189 ? 0.787 -7.934 -0.984 1.00 95.94 189 PRO A C 1
ATOM 1434 O O . PRO A 1 189 ? -0.245 -7.440 -1.447 1.00 95.94 189 PRO A O 1
ATOM 1437 N N . GLY A 1 190 ? 1.048 -9.238 -1.005 1.00 91.31 190 GLY A N 1
ATOM 1438 C CA . GLY A 1 190 ? 0.262 -10.244 -1.716 1.00 91.31 190 GLY A CA 1
ATOM 1439 C C . GLY A 1 190 ? -0.334 -11.330 -0.852 1.00 91.31 190 GLY A C 1
ATOM 1440 O O . GLY A 1 190 ? 0.171 -11.529 0.272 1.00 91.31 190 GLY A O 1
#

Foldseek 3Di:
DVVVVVVVVVVVVVVVVVVVVPDDDDPCPVVVVVVVVVPDPPPPPDPPPPPDDDPPPPPVPPVVPVVVPVVVPVVPPDDDDDDDPDPPPVPPCPPCLDWDKDFDADPDPVLQPDPDPVQWDFFFAFQADDDVPPVRGLDTDHGGDIWTFRDKDQQGDWDADPVRDIGSIKTWTWDQDPDPRDIRTGIDTD

Secondary structure (DSSP, 8-state):
-HHHHHHHHHHHHHHHHHHHHH-PPPTTHHHHHHHHHHS-----PPP--------TTSSTTTHHHHHHHHHHHGGGS-----------------TT-PPEEEE---SSGGGSS--SSTTPEEEES-TTS-TT-GGGEEEEE-TT-EEEEEEEESSS--EE-TTS-EE--EEEEEEEPTTT--EEEEEEE-